Protein 6EL8 (pdb70)

Nearest PDB structures (foldseek):
  6el8-assembly1_A  TM=1.011E+00  e=7.782E-17  Homo sapiens
  6el8-assembly2_D  TM=1.007E+00  e=1.516E-14  Homo sapiens
  5ocn-assembly4_D  TM=9.772E-01  e=1.805E-13  Homo sapiens
  2c6y-assembly1_A  TM=9.267E-01  e=3.865E-09  Homo sapiens
  7vox-assembly2_B  TM=9.544E-01  e=1.138E-08  Homo sapiens

Sequence (178 aa):
MPKPIYSYSILIFMALKNSKTGSLPVSEIYNFMTEHFPYFKTAPDGWKNSVRHNLSLNKCFEKVENKSKGCLWALNPAKIDKMQEELQKSMPKPIYSYSILIFMALKNSKTGSLPVSEIYNFMTEHFPYFKTAPDGWKNSVRHNLSLNKCFEKVEKGCLWALNPAKIDKMQEELQKWK

Organism: Homo sapiens (NCBI:txid9606)

Foldseek 3Di:
DDDDPDDLVLLLCVQQVPDPVSKDFLVSSLVSCCVVPVCSVPPDPDVSVVNVVCQVPPPQKDFDDDDVPGTIIHGDVVCNVVSVVVVVD/DADDDPDDLLLLLVVQQVPDPVQKAFLVSSLVSCCVPRVCSVDPDPDVSVVNVVCQVPDPQKDWDDVGTIIHGDVVCNVVSVVVVVPVD

B-factor: mean 36.81, std 13.44, range [14.37, 99.97]

Solvent-accessible surface area: 11251 Å² total; per-residue (Å²): 131,106,78,28,153,66,61,70,19,6,3,0,2,21,1,0,103,96,25,200,111,27,18,30,36,32,60,77,0,28,80,22,0,30,130,86,37,63,31,9,137,57,12,20,100,33,23,89,85,43,0,100,120,26,2,89,117,37,157,10,9,82,136,50,86,82,92,155,252,48,36,55,31,24,28,25,100,87,62,57,108,117,2,75,118,71,28,129,192,168,101,106,157,28,117,46,37,71,15,0,3,0,0,34,1,0,80,95,13,189,86,20,20,26,34,31,59,77,0,28,65,15,0,31,123,97,30,72,34,10,128,110,16,105,151,32,25,90,86,42,0,98,118,24,4,91,129,34,59,11,10,72,135,57,196,259,59,39,72,30,19,22,27,42,87,80,14,103,129,0,18,90,46,25,115,174,88,102

Secondary structure (DSSP, 8-state):
-PPPSS-HHHHHHHHHHTSSSSEEEHHHHHHHHHHH-THHHHPPTTHHHHHHHHHHH-TTEEEEPP---PPEEEE-GGGHHHHHHHH--/--PPPSS-HHHHHHHHHHTSSSSEEEHHHHHHHHHHH-THHHHPPTTHHHHHHHHHHH-TTEEEE--PPEEEE-GGGHHHHHHHHHH--

Structure (mmCIF, N/CA/C/O backbone):
data_6EL8
#
_entry.id   6EL8
#
_cell.length_a   38.848
_cell.length_b   43.284
_cell.length_c   58.317
_cell.angle_alpha   90.05
_cell.angle_beta   95.67
_cell.angle_gamma   93.77
#
_symmetry.space_group_name_H-M   'P 1'
#
loop_
_entity.id
_entity.type
_entity.pdbx_description
1 polymer 'Forkhead box protein N1'
2 polymer "DNA (5'-D(*GP*GP*TP*GP*GP*CP*GP*TP*CP*TP*TP*CP*A)-3')"
3 polymer "DNA (5'-D(*TP*GP*AP*AP*GP*AP*CP*GP*CP*CP*AP*CP*C)-3')"
4 water water
#
loop_
_atom_site.group_PDB
_atom_site.id
_atom_site.type_symbol
_atom_site.label_atom_id
_atom_site.label_alt_id
_atom_site.label_comp_id
_atom_site.label_asym_id
_atom_site.label_entity_id
_atom_site.label_seq_id
_atom_site.pdbx_PDB_ins_code
_atom_site.Cartn_x
_atom_site.Cartn_y
_atom_site.Cartn_z
_atom_site.occupancy
_atom_site.B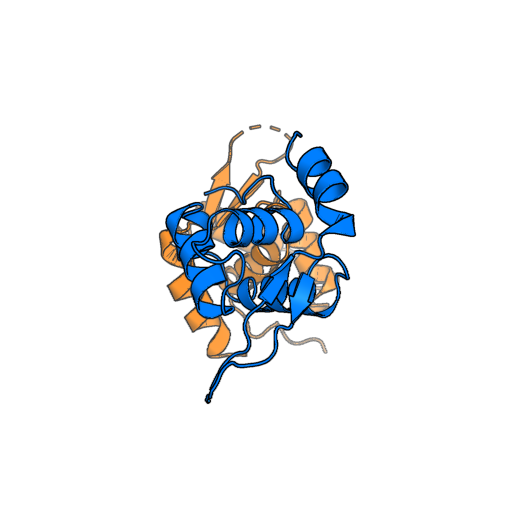_iso_or_equiv
_atom_site.auth_seq_id
_atom_site.auth_comp_id
_atom_site.auth_asym_id
_atom_site.auth_atom_id
_atom_site.pdbx_PDB_model_num
ATOM 1 N N . MET A 1 2 ? 76.181 10.898 -59.174 1.00 50.07 269 MET A N 1
ATOM 2 C CA . MET A 1 2 ? 76.756 12.236 -59.320 1.00 71.21 269 MET A CA 1
ATOM 3 C C . MET A 1 2 ? 75.579 13.239 -59.328 1.00 73.17 269 MET A C 1
ATOM 4 O O . MET A 1 2 ? 74.540 12.933 -58.724 1.00 63.44 269 MET A O 1
ATOM 9 N N . PRO A 1 3 ? 75.707 14.426 -59.940 1.00 69.69 270 PRO A N 1
ATOM 10 C CA . PRO A 1 3 ? 74.508 15.240 -60.156 1.00 60.33 270 PRO A CA 1
ATOM 11 C C . PRO A 1 3 ? 73.578 14.629 -61.196 1.00 53.88 270 PRO A C 1
ATOM 12 O O . PRO A 1 3 ? 73.963 13.818 -62.051 1.00 42.08 270 PRO A O 1
ATOM 16 N N 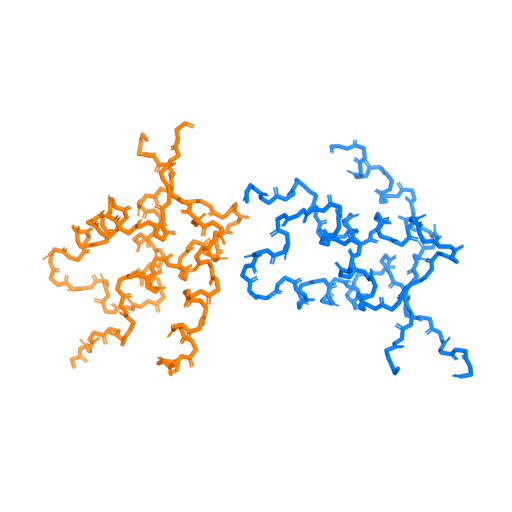. LYS A 1 4 ? 72.319 15.027 -61.082 1.00 48.63 271 LYS A N 1
ATOM 17 C CA . LYS A 1 4 ? 71.356 14.748 -62.127 1.00 49.77 271 LYS A CA 1
ATOM 18 C C . LYS A 1 4 ? 71.776 15.462 -63.403 1.00 52.09 271 LYS A C 1
ATOM 19 O O . LYS A 1 4 ? 72.463 16.489 -63.346 1.00 45.63 271 LYS A O 1
ATOM 25 N N . PRO A 1 5 ? 71.365 14.943 -64.560 1.00 46.28 272 PRO A N 1
ATOM 26 C CA . PRO A 1 5 ? 71.525 15.697 -65.809 1.00 38.84 272 PRO A CA 1
ATOM 27 C C . PRO A 1 5 ? 70.867 17.063 -65.721 1.00 40.01 272 PRO A C 1
ATOM 28 O O . PRO A 1 5 ? 69.923 17.275 -64.962 1.00 39.02 272 PRO A O 1
ATOM 32 N N . ILE A 1 6 ? 71.369 18.004 -66.523 1.00 38.25 273 ILE A N 1
ATOM 33 C CA . ILE A 1 6 ? 70.698 19.302 -66.552 1.00 46.64 273 ILE A CA 1
ATOM 34 C C . ILE A 1 6 ? 69.451 19.256 -67.417 1.00 44.18 273 ILE A C 1
ATOM 35 O O . ILE A 1 6 ? 68.672 20.213 -67.415 1.00 48.60 273 ILE A O 1
ATOM 40 N N . TYR A 1 7 ? 69.224 18.147 -68.105 1.00 34.93 274 TYR A N 1
ATOM 41 C CA . TYR A 1 7 ? 68.159 18.029 -69.090 1.00 34.01 274 TYR A CA 1
ATOM 42 C C . TYR A 1 7 ? 66.878 17.480 -68.462 1.00 31.84 274 TYR A C 1
ATOM 43 O O . TYR A 1 7 ? 66.922 16.574 -67.617 1.00 29.25 274 TYR A O 1
ATOM 52 N N . SER A 1 8 ? 65.742 18.004 -68.924 1.00 25.88 275 SER A N 1
ATOM 53 C CA . SER A 1 8 ? 64.428 17.494 -68.582 1.00 27.51 275 SER A CA 1
ATOM 54 C C . SER A 1 8 ? 64.260 16.072 -69.119 1.00 27.79 275 SER A C 1
ATOM 55 O O . SER A 1 8 ? 64.975 15.642 -70.038 1.00 27.61 275 SER A O 1
ATOM 58 N N . TYR A 1 9 ? 63.244 15.355 -68.620 1.00 22.12 276 TYR A N 1
ATOM 59 C CA . TYR A 1 9 ? 63.039 14.019 -69.181 1.00 21.49 276 TYR A CA 1
ATOM 60 C C . TYR A 1 9 ? 62.678 14.097 -70.665 1.00 20.81 276 TYR A C 1
ATOM 61 O O . TYR A 1 9 ? 63.069 13.212 -71.436 1.00 24.51 276 TYR A O 1
ATOM 70 N N . SER A 1 10 ? 61.957 15.146 -71.062 1.00 17.35 277 SER A N 1
ATOM 71 C CA . SER A 1 10 ? 61.534 15.289 -72.459 1.00 20.22 277 SER A CA 1
ATOM 72 C C . SER A 1 10 ? 62.764 15.337 -73.345 1.00 26.07 277 SER A C 1
ATOM 73 O O . SER A 1 10 ? 62.839 14.650 -74.383 1.00 26.58 277 SER A O 1
ATOM 76 N N . ILE A 1 11 ? 63.770 16.092 -72.903 1.00 22.47 278 ILE A N 1
ATOM 77 C CA . ILE A 1 11 ? 64.973 16.252 -73.704 1.00 25.23 278 ILE A CA 1
ATOM 78 C C . ILE A 1 11 ? 65.819 14.995 -73.657 1.00 26.41 278 ILE A C 1
ATOM 79 O O . ILE A 1 11 ? 66.422 14.607 -74.662 1.00 24.53 278 ILE A O 1
ATOM 84 N N . LEU A 1 12 ? 65.876 14.323 -72.509 1.00 22.23 279 LEU A N 1
ATOM 85 C CA . LEU A 1 12 ? 66.560 13.037 -72.481 1.00 24.61 279 LEU A CA 1
ATOM 86 C C . LEU A 1 12 ? 65.934 12.041 -73.460 1.00 26.04 279 LEU A C 1
ATOM 87 O O . LEU A 1 12 ? 66.648 11.338 -74.188 1.00 22.30 279 LEU A O 1
ATOM 92 N N . ILE A 1 13 ? 64.602 11.961 -73.505 1.00 21.24 280 ILE A N 1
ATOM 93 C CA . ILE A 1 13 ? 63.961 11.035 -74.431 1.00 19.22 280 ILE A CA 1
ATOM 94 C C . ILE A 1 13 ? 64.247 11.438 -75.879 1.00 21.26 280 ILE A C 1
ATOM 95 O O . ILE A 1 13 ? 64.467 10.586 -76.755 1.00 21.59 280 ILE A O 1
ATOM 100 N N . PHE A 1 14 ? 64.200 12.732 -76.148 1.00 18.51 281 PHE A N 1
ATOM 101 C CA . PHE A 1 14 ? 64.492 13.253 -77.494 1.00 21.83 281 PHE A CA 1
ATOM 102 C C . PHE A 1 14 ? 65.895 12.841 -77.944 1.00 24.47 281 PHE A C 1
ATOM 103 O O . PHE A 1 14 ? 66.099 12.434 -79.097 1.00 20.51 281 PHE A O 1
ATOM 111 N N . MET A 1 15 ? 66.869 12.944 -77.042 1.00 22.58 282 MET A N 1
ATOM 112 C CA . MET A 1 15 ? 68.216 12.484 -77.352 1.00 22.42 282 MET A CA 1
ATOM 113 C C . MET A 1 15 ? 68.231 11.010 -77.682 1.00 24.94 282 MET A C 1
ATOM 114 O O . MET A 1 15 ? 68.875 10.602 -78.640 1.00 24.96 282 MET A O 1
ATOM 119 N N . ALA A 1 16 ? 67.524 10.186 -76.906 1.00 20.94 283 ALA A N 1
ATOM 120 C CA . ALA A 1 16 ? 67.513 8.748 -77.164 1.00 23.87 283 ALA A CA 1
ATOM 121 C C . ALA A 1 16 ? 66.910 8.435 -78.544 1.00 21.55 283 ALA A C 1
ATOM 122 O O . ALA A 1 16 ? 67.432 7.596 -79.303 1.00 22.91 283 ALA A O 1
ATOM 124 N N . LEU A 1 17 ? 65.816 9.112 -78.873 1.00 21.40 284 LEU A N 1
ATOM 125 C CA . LEU A 1 17 ? 65.101 8.754 -80.089 1.00 22.10 284 LEU A CA 1
ATOM 126 C C . LEU A 1 17 ? 65.834 9.273 -81.309 1.00 29.79 284 LEU A C 1
ATOM 127 O O . LEU A 1 17 ? 65.922 8.561 -82.331 1.00 27.35 284 LEU A O 1
ATOM 132 N N . LYS A 1 18 ? 66.340 10.523 -81.229 1.00 18.69 285 LYS A N 1
ATOM 133 C CA . LYS A 1 18 ? 67.060 11.076 -82.387 1.00 23.24 285 LYS A CA 1
ATOM 134 C C . LYS A 1 18 ? 68.361 10.336 -82.672 1.00 25.58 285 LYS A C 1
ATOM 135 O O . LYS A 1 18 ? 68.840 10.334 -83.817 1.00 26.52 285 LYS A O 1
ATOM 141 N N . ASN A 1 19 ? 68.889 9.662 -81.676 1.00 25.74 286 ASN A N 1
ATOM 142 C CA . ASN A 1 19 ? 70.120 8.916 -81.826 1.00 28.63 286 ASN A CA 1
ATOM 143 C C . ASN A 1 19 ? 69.925 7.514 -82.402 1.00 27.66 286 ASN A C 1
ATOM 144 O O . ASN A 1 19 ? 70.883 6.880 -82.815 1.00 28.81 286 ASN A O 1
ATOM 149 N N . SER A 1 20 ? 68.681 7.062 -82.497 1.00 24.89 287 SER A N 1
ATOM 150 C CA . SER A 1 20 ? 68.417 5.691 -82.879 1.00 27.72 287 SER A CA 1
ATOM 151 C C . SER A 1 20 ? 68.462 5.479 -84.396 1.00 26.33 287 SER A C 1
ATOM 152 O O . SER A 1 20 ? 68.276 6.406 -85.181 1.00 28.68 287 SER A O 1
ATOM 155 N N . LYS A 1 21 ? 68.597 4.198 -84.767 1.00 31.32 288 LYS A N 1
ATOM 156 C CA . LYS A 1 21 ? 68.699 3.819 -86.183 1.00 36.85 288 LYS A CA 1
ATOM 157 C C . LYS A 1 21 ? 67.431 4.156 -86.964 1.00 35.17 288 LYS A C 1
ATOM 158 O O . LYS A 1 21 ? 67.504 4.616 -88.115 1.00 34.40 288 LYS A O 1
ATOM 164 N N . THR A 1 22 ? 66.264 3.859 -86.405 1.00 27.15 289 THR A N 1
ATOM 165 C CA . THR A 1 22 ? 65.024 4.115 -87.131 1.00 31.05 289 THR A CA 1
ATOM 166 C C . THR A 1 22 ? 64.345 5.409 -86.718 1.00 35.01 289 THR A C 1
ATOM 167 O O . THR A 1 22 ? 63.401 5.837 -87.391 1.00 32.72 289 THR A O 1
ATOM 171 N N . GLY A 1 23 ? 64.754 6.007 -85.596 1.00 28.33 290 GLY A N 1
ATOM 172 C CA . GLY A 1 23 ? 64.017 7.109 -85.019 1.00 35.59 290 GLY A CA 1
ATOM 173 C C . GLY A 1 23 ? 62.981 6.708 -83.979 1.00 33.43 290 GLY A C 1
ATOM 174 O O . GLY A 1 23 ? 62.377 7.595 -83.361 1.00 31.27 290 GLY A O 1
ATOM 175 N N . SER A 1 24 ? 62.738 5.407 -83.781 1.00 29.19 291 SER A N 1
ATOM 176 C CA . SER A 1 24 ? 61.813 4.916 -82.776 1.00 29.20 291 SER A CA 1
ATOM 177 C C . SER A 1 24 ? 62.499 3.848 -81.941 1.00 37.70 291 SER A C 1
ATOM 178 O O . SER A 1 24 ? 63.388 3.153 -82.428 1.00 32.45 291 SER A O 1
ATOM 181 N N . LEU A 1 25 ? 62.096 3.747 -80.668 1.00 23.16 292 LEU A N 1
ATOM 182 C CA . LEU A 1 25 ? 62.654 2.809 -79.707 1.00 24.98 292 LEU A CA 1
ATOM 183 C C . LEU A 1 25 ? 61.564 2.268 -78.803 1.00 26.27 292 LEU A C 1
ATOM 184 O O . LEU A 1 25 ? 60.622 2.995 -78.472 1.00 24.14 292 LEU A O 1
ATOM 189 N N . PRO A 1 26 ? 61.704 1.022 -78.336 1.00 27.56 293 PRO A N 1
ATOM 190 C CA . PRO A 1 26 ? 60.907 0.567 -77.200 1.00 25.30 293 PRO A CA 1
ATOM 191 C C . PRO A 1 26 ? 61.494 1.176 -75.945 1.00 22.39 293 PRO A C 1
ATOM 192 O O . PRO A 1 26 ? 62.671 1.539 -75.893 1.00 24.68 293 PRO A O 1
ATOM 196 N N . VAL A 1 27 ? 60.658 1.338 -74.929 1.00 28.87 294 VAL A N 1
ATOM 197 C CA . VAL A 1 27 ? 61.142 2.055 -73.749 1.00 28.10 294 VAL A CA 1
ATOM 198 C C . VAL A 1 27 ? 62.368 1.369 -73.118 1.00 20.72 294 VAL A C 1
ATOM 199 O O . VAL A 1 27 ? 63.253 2.044 -72.557 1.00 24.55 294 VAL A O 1
ATOM 203 N N . SER A 1 28 ? 62.473 0.035 -73.204 1.00 26.07 295 SER A N 1
ATOM 204 C CA . SER A 1 28 ? 63.654 -0.603 -72.631 1.00 25.97 295 SER A CA 1
ATOM 205 C C . SER A 1 28 ? 64.928 -0.044 -73.237 1.00 23.67 295 SER A C 1
ATOM 206 O O . SER A 1 28 ? 65.943 0.112 -72.537 1.00 26.42 295 SER A O 1
ATOM 209 N N . GLU A 1 29 ? 64.906 0.269 -74.548 1.00 20.93 296 GLU A N 1
ATOM 210 C CA . GLU A 1 29 ? 66.101 0.842 -75.161 1.00 26.46 296 GLU A CA 1
ATOM 211 C C . GLU A 1 29 ? 66.264 2.327 -74.891 1.00 24.85 296 GLU A C 1
ATOM 212 O O . GLU A 1 29 ? 67.389 2.830 -74.941 1.00 24.46 296 GLU A O 1
ATOM 218 N N . ILE A 1 30 ? 65.199 3.041 -74.564 1.00 21.65 297 ILE A N 1
ATOM 219 C CA . ILE A 1 30 ? 65.388 4.403 -74.081 1.00 22.73 297 ILE A CA 1
ATOM 220 C C . ILE A 1 30 ? 66.161 4.373 -72.762 1.00 24.21 297 ILE A C 1
ATOM 221 O O . ILE A 1 30 ? 67.060 5.194 -72.535 1.00 23.56 297 ILE A O 1
ATOM 226 N N . TYR A 1 31 ? 65.806 3.437 -71.871 1.00 24.28 298 TYR A N 1
ATOM 227 C CA . TYR A 1 31 ? 66.535 3.334 -70.599 1.00 24.99 298 TYR A CA 1
ATOM 228 C C . TYR A 1 31 ? 68.005 3.067 -70.858 1.00 27.61 298 TYR A C 1
ATOM 229 O O . TYR A 1 31 ? 68.863 3.675 -70.218 1.00 24.58 298 TYR A O 1
ATOM 238 N N . ASN A 1 32 ? 68.306 2.143 -71.784 1.00 28.38 299 ASN A N 1
ATOM 239 C CA . ASN A 1 32 ? 69.705 1.795 -72.045 1.00 34.17 299 ASN A CA 1
ATOM 240 C C . ASN A 1 32 ? 70.469 2.995 -72.570 1.00 30.22 299 ASN A C 1
ATOM 241 O O . ASN A 1 32 ? 71.621 3.220 -72.189 1.00 33.03 299 ASN A O 1
ATOM 246 N N . PHE A 1 33 ? 69.840 3.797 -73.434 1.00 23.72 300 PHE A N 1
ATOM 247 C CA . PHE A 1 33 ? 70.506 5.018 -73.882 1.00 26.07 300 PHE A CA 1
ATOM 248 C C . PHE A 1 33 ? 70.822 5.923 -72.698 1.00 31.04 300 PHE A C 1
ATOM 249 O O . PHE A 1 33 ? 71.915 6.507 -72.609 1.00 26.78 300 PHE A O 1
ATOM 257 N N . MET A 1 34 ? 69.862 6.076 -71.784 1.00 23.08 301 MET A N 1
ATOM 258 C CA . MET A 1 34 ? 70.045 7.002 -70.679 1.00 27.05 301 MET A CA 1
ATOM 259 C C . MET A 1 34 ? 71.146 6.524 -69.737 1.00 22.72 301 MET A C 1
ATOM 260 O O . MET A 1 34 ? 71.968 7.329 -69.299 1.00 27.86 301 MET A O 1
ATOM 265 N N . THR A 1 35 ? 71.182 5.234 -69.418 1.00 22.13 302 THR A N 1
ATOM 266 C CA . THR A 1 35 ? 72.238 4.763 -68.515 1.00 28.15 302 THR A CA 1
ATOM 267 C C . THR A 1 35 ? 73.610 4.765 -69.177 1.00 37.13 302 THR A C 1
ATOM 268 O O . THR A 1 35 ? 74.626 4.991 -68.502 1.00 33.29 302 THR A O 1
ATOM 272 N N . GLU A 1 36 ? 73.668 4.502 -70.481 1.00 29.09 303 GLU A N 1
ATOM 273 C CA . GLU A 1 36 ? 74.942 4.567 -71.188 1.00 33.52 303 GLU A CA 1
ATOM 274 C C . GLU A 1 36 ? 75.448 6.002 -71.316 1.00 32.05 303 GLU A C 1
ATOM 275 O O . GLU A 1 36 ? 76.640 6.267 -71.122 1.00 37.56 303 GLU A O 1
ATOM 281 N N . HIS A 1 37 ? 74.576 6.957 -71.601 1.00 28.59 304 HIS A N 1
ATOM 282 C CA . HIS A 1 37 ? 75.027 8.318 -71.815 1.00 28.06 304 HIS A CA 1
ATOM 283 C C . HIS A 1 37 ? 74.968 9.206 -70.587 1.00 34.62 304 HIS A C 1
ATOM 284 O O . HIS A 1 37 ? 75.589 10.280 -70.600 1.00 35.12 304 HIS A O 1
ATOM 291 N N . PHE A 1 38 ? 74.221 8.820 -69.541 1.00 35.39 305 PHE A N 1
ATOM 292 C CA . PHE A 1 38 ? 74.118 9.601 -68.303 1.00 35.26 305 PHE A CA 1
ATOM 293 C C . PHE A 1 38 ? 74.251 8.615 -67.153 1.00 36.36 305 PHE A C 1
ATOM 294 O O . PHE A 1 38 ? 73.248 8.104 -66.623 1.00 31.85 305 PHE A O 1
ATOM 302 N N . PRO A 1 39 ? 75.484 8.283 -66.770 1.00 39.43 306 PRO A N 1
ATOM 303 C CA . PRO A 1 39 ? 75.677 7.198 -65.792 1.00 41.18 306 PRO A CA 1
ATOM 304 C C . PRO A 1 39 ? 75.022 7.456 -64.433 1.00 31.52 306 PRO A C 1
ATOM 305 O O . PRO A 1 39 ? 74.852 6.490 -63.675 1.00 39.62 306 PRO A O 1
ATOM 309 N N . TYR A 1 40 ? 74.633 8.696 -64.128 1.00 31.31 307 TYR A N 1
ATOM 310 C CA . TYR A 1 40 ? 73.720 8.999 -63.027 1.00 31.96 307 TYR A CA 1
ATOM 311 C C . TYR A 1 40 ? 72.600 7.964 -62.922 1.00 36.47 307 TYR A C 1
ATOM 312 O O . TYR A 1 40 ? 72.282 7.497 -61.821 1.00 28.90 307 TYR A O 1
ATOM 321 N N . PHE A 1 41 ? 71.991 7.578 -64.059 1.00 26.81 308 PHE A N 1
ATOM 322 C CA . PHE A 1 41 ? 70.825 6.716 -63.980 1.00 26.19 308 PHE A CA 1
ATOM 323 C C . PHE A 1 41 ? 71.171 5.283 -63.607 1.00 24.62 308 PHE A C 1
ATOM 324 O O . PHE A 1 41 ? 70.271 4.511 -63.264 1.00 34.24 308 PHE A O 1
ATOM 332 N N . LYS A 1 42 ? 72.447 4.890 -63.684 1.00 27.66 309 LYS A N 1
ATOM 333 C CA . LYS A 1 42 ? 72.798 3.527 -63.315 1.00 33.87 309 LYS A CA 1
ATOM 334 C C . LYS A 1 42 ? 72.588 3.287 -61.826 1.00 33.35 309 LYS A C 1
ATOM 335 O O . LYS A 1 42 ? 72.314 2.162 -61.407 1.00 38.26 309 LYS A O 1
ATOM 341 N N . THR A 1 43 ? 72.715 4.328 -61.030 1.00 29.82 310 THR A N 1
ATOM 342 C CA . THR A 1 43 ? 72.558 4.201 -59.583 1.00 34.20 310 THR A CA 1
ATOM 343 C C . THR A 1 43 ? 71.410 5.049 -59.027 1.00 35.73 310 THR A C 1
ATOM 344 O O . THR A 1 43 ? 71.215 5.102 -57.804 1.00 33.25 310 THR A O 1
ATOM 348 N N . ALA A 1 44 ? 70.634 5.703 -59.885 1.00 28.39 311 ALA A N 1
ATOM 349 C CA . ALA A 1 44 ? 69.591 6.598 -59.414 1.00 31.58 311 ALA A CA 1
ATOM 350 C C . ALA A 1 44 ? 68.530 5.815 -58.644 1.00 22.98 311 ALA A C 1
ATOM 351 O O . ALA A 1 44 ? 68.328 4.613 -58.879 1.00 29.19 311 ALA A O 1
ATOM 353 N N . PRO A 1 45 ? 67.869 6.451 -57.663 1.00 28.54 312 PRO A N 1
ATOM 354 C CA . PRO A 1 45 ? 66.800 5.755 -56.954 1.00 26.04 312 PRO A CA 1
ATOM 355 C C . PRO A 1 45 ? 65.697 5.390 -57.922 1.00 33.64 312 PRO A C 1
ATOM 356 O O . PRO A 1 45 ? 65.455 6.096 -58.914 1.00 29.15 312 PRO A O 1
ATOM 360 N N . ASP A 1 46 ? 65.029 4.273 -57.619 1.00 32.36 313 ASP A N 1
ATOM 361 C CA . ASP A 1 46 ? 63.897 3.824 -58.411 1.00 32.60 313 ASP A CA 1
ATOM 362 C C . ASP A 1 46 ? 62.850 4.921 -58.583 1.00 37.45 313 ASP A C 1
ATOM 363 O O . ASP A 1 46 ? 62.579 5.726 -57.676 1.00 28.25 313 ASP A O 1
ATOM 368 N N . GLY A 1 47 ? 62.223 4.915 -59.760 1.00 26.68 314 GLY A N 1
ATOM 369 C CA . GLY A 1 47 ? 61.193 5.882 -60.025 1.00 26.22 314 GLY A CA 1
ATOM 370 C C . GLY A 1 47 ? 61.447 6.592 -61.337 1.00 25.86 314 GLY A C 1
ATOM 371 O O . GLY A 1 47 ? 60.509 7.075 -61.982 1.00 26.43 314 GLY A O 1
ATOM 372 N N . TRP A 1 48 ? 62.727 6.716 -61.700 1.00 22.66 315 TRP A N 1
ATOM 373 C CA . TRP A 1 48 ? 63.070 7.494 -62.886 1.00 23.22 315 TRP A CA 1
ATOM 374 C C . TRP A 1 48 ? 62.507 6.863 -64.146 1.00 19.16 315 TRP A C 1
ATOM 375 O O . TRP A 1 48 ? 62.133 7.585 -65.064 1.00 23.91 315 TRP A O 1
ATOM 386 N N . LYS A 1 49 ? 62.418 5.546 -64.183 1.00 21.39 316 LYS A N 1
ATOM 387 C CA . LYS A 1 49 ? 61.833 4.858 -65.316 1.00 21.81 316 LYS A CA 1
ATOM 388 C C . LYS A 1 49 ? 60.342 5.195 -65.428 1.00 20.23 316 LYS A C 1
ATOM 389 O O . LYS A 1 49 ? 59.821 5.372 -66.512 1.00 21.34 316 LYS A O 1
ATOM 395 N N . ASN A 1 50 ? 59.670 5.284 -64.289 1.00 21.62 317 ASN A N 1
ATOM 396 C CA . ASN A 1 50 ? 58.258 5.625 -64.281 1.00 19.13 317 ASN A CA 1
ATOM 397 C C . ASN A 1 50 ? 58.077 7.019 -64.884 1.00 18.90 317 ASN A C 1
ATOM 398 O O . ASN A 1 50 ? 57.151 7.250 -65.633 1.00 24.37 317 ASN A O 1
ATOM 403 N N . SER A 1 51 ? 58.970 7.934 -64.533 1.00 19.52 318 SER A N 1
ATOM 404 C CA . SER A 1 51 ? 58.927 9.306 -65.034 1.00 19.94 318 SER A CA 1
ATOM 405 C C . SER A 1 51 ? 59.154 9.371 -66.541 1.00 20.69 318 SER A C 1
ATOM 406 O O . SER A 1 51 ? 58.493 10.129 -67.236 1.00 22.23 318 SER A O 1
ATOM 409 N N . VAL A 1 52 ? 60.099 8.577 -67.030 1.00 20.86 319 VAL A N 1
ATOM 410 C CA . VAL A 1 52 ? 60.295 8.474 -68.484 1.00 19.54 319 VAL A CA 1
ATOM 411 C C . VAL A 1 52 ? 58.987 8.063 -69.134 1.00 22.50 319 VAL A C 1
ATOM 412 O O . VAL A 1 52 ? 58.504 8.721 -70.064 1.00 21.20 319 VAL A O 1
ATOM 416 N N . ARG A 1 53 ? 58.366 6.992 -68.626 1.00 21.20 320 ARG A N 1
ATOM 417 C CA . ARG A 1 53 ? 57.146 6.519 -69.263 1.00 23.43 320 ARG A CA 1
ATOM 418 C C . ARG A 1 53 ? 55.987 7.491 -69.069 1.00 26.02 320 ARG A C 1
ATOM 419 O O . ARG A 1 53 ? 55.172 7.633 -69.982 1.00 20.38 320 ARG A O 1
ATOM 427 N N . HIS A 1 54 ? 55.898 8.179 -67.913 1.00 21.70 321 HIS A N 1
ATOM 428 C CA . HIS A 1 54 ? 54.878 9.222 -67.771 1.00 20.82 321 HIS A CA 1
ATOM 429 C C . HIS A 1 54 ? 54.989 10.244 -68.885 1.00 22.75 321 HIS A C 1
ATOM 430 O O . HIS A 1 54 ? 53.988 10.632 -69.493 1.00 23.67 321 HIS A O 1
ATOM 437 N N . ASN A 1 55 ? 56.224 10.691 -69.160 1.00 19.67 322 ASN A N 1
ATOM 438 C CA . ASN A 1 55 ? 56.481 11.703 -70.172 1.00 24.20 322 ASN A CA 1
ATOM 439 C C . ASN A 1 55 ? 56.106 11.196 -71.555 1.00 22.89 322 ASN A C 1
ATOM 440 O O . ASN A 1 55 ? 55.410 11.889 -72.319 1.00 24.33 322 ASN A O 1
ATOM 445 N N . LEU A 1 56 ? 56.475 9.946 -71.861 1.00 20.56 323 LEU A N 1
ATOM 446 C CA . LEU A 1 56 ? 56.131 9.390 -73.174 1.00 23.46 323 LEU A CA 1
ATOM 447 C C . LEU A 1 56 ? 54.637 9.417 -73.422 1.00 26.13 323 LEU A C 1
ATOM 448 O O . LEU A 1 56 ? 54.186 9.746 -74.530 1.00 23.31 323 LEU A O 1
ATOM 453 N N . SER A 1 57 ? 53.855 9.016 -72.427 1.00 20.55 324 SER A N 1
ATOM 454 C CA . SER A 1 57 ? 52.413 8.958 -72.596 1.00 22.82 324 SER A CA 1
ATOM 455 C C . SER A 1 57 ? 51.799 10.352 -72.644 1.00 29.21 324 SER A C 1
ATOM 456 O O . SER A 1 57 ? 50.854 10.590 -73.404 1.00 36.37 324 SER A O 1
ATOM 459 N N . LEU A 1 58 ? 52.307 11.285 -71.856 1.00 26.68 325 LEU A N 1
ATOM 460 C CA . LEU A 1 58 ? 51.565 12.533 -71.729 1.00 25.55 325 LEU A CA 1
ATOM 461 C C . LEU A 1 58 ? 51.890 13.507 -72.816 1.00 34.64 325 LEU A C 1
ATOM 462 O O . LEU A 1 58 ? 51.003 14.206 -73.322 1.00 38.49 325 LEU A O 1
ATOM 467 N N . ASN A 1 59 ? 53.171 13.577 -73.116 1.00 36.03 326 ASN A N 1
ATOM 468 C CA . ASN A 1 59 ? 53.735 14.607 -73.947 1.00 30.74 326 ASN A CA 1
ATOM 469 C C . ASN A 1 59 ? 53.337 14.314 -75.383 1.00 35.40 326 ASN A C 1
ATOM 470 O O . ASN A 1 59 ? 53.565 13.204 -75.874 1.00 30.63 326 ASN A O 1
ATOM 475 N N . LYS A 1 60 ? 52.673 15.284 -76.026 1.00 35.06 327 LYS A N 1
ATOM 476 C CA . LYS A 1 60 ? 52.360 15.114 -77.441 1.00 35.75 327 LYS A CA 1
ATOM 477 C C . LYS A 1 60 ? 53.602 15.204 -78.294 1.00 32.48 327 LYS A C 1
ATOM 478 O O . LYS A 1 60 ? 53.525 15.020 -79.523 1.00 27.87 327 LYS A O 1
ATOM 484 N N . CYS A 1 61 ? 54.753 15.464 -77.656 1.00 25.86 328 CYS A N 1
ATOM 485 C CA . CYS A 1 61 ? 56.025 15.396 -78.353 1.00 32.10 328 CYS A CA 1
ATOM 486 C C . CYS A 1 61 ? 56.369 13.973 -78.740 1.00 22.65 328 CYS A C 1
ATOM 487 O O . CYS A 1 61 ? 57.199 13.802 -79.646 1.00 26.31 328 CYS A O 1
ATOM 490 N N . PHE A 1 62 ? 55.764 12.961 -78.103 1.00 22.75 329 PHE A N 1
ATOM 491 C CA . PHE A 1 62 ? 56.149 11.561 -78.421 1.00 22.14 329 PHE A CA 1
ATOM 492 C C . PHE A 1 62 ? 54.933 10.740 -78.793 1.00 26.35 329 PHE A C 1
ATOM 493 O O . PHE A 1 62 ? 53.887 10.878 -78.166 1.00 26.19 329 PHE A O 1
ATOM 501 N N . GLU A 1 63 ? 55.066 9.882 -79.829 1.00 24.22 330 GLU A N 1
ATOM 502 C CA . GLU A 1 63 ? 53.947 9.128 -80.360 1.00 21.23 330 GLU A CA 1
ATOM 503 C C . GLU A 1 63 ? 54.223 7.634 -80.257 1.00 24.59 330 GLU A C 1
ATOM 504 O O . GLU A 1 63 ? 55.306 7.156 -80.627 1.00 26.50 330 GLU A O 1
ATOM 510 N N . LYS A 1 64 ? 53.213 6.895 -79.821 1.00 27.69 331 LYS A N 1
ATOM 511 C CA . LYS A 1 64 ? 53.305 5.433 -79.768 1.00 32.27 331 LYS A CA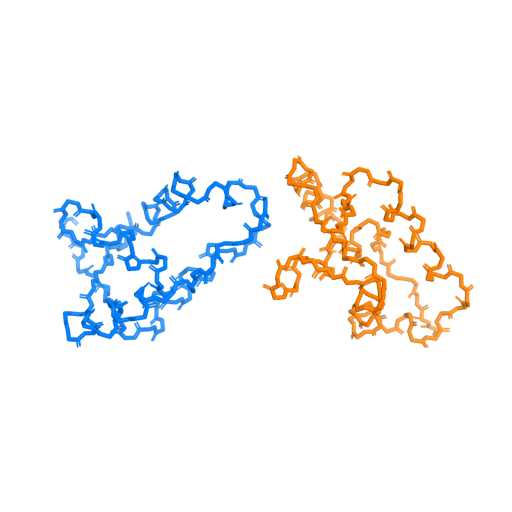 1
ATOM 512 C C . LYS A 1 64 ? 53.097 4.839 -81.162 1.00 40.23 331 LYS A C 1
ATOM 513 O O . LYS A 1 64 ? 52.071 5.099 -81.791 1.00 43.91 331 LYS A O 1
ATOM 519 N N . VAL A 1 65 ? 54.087 4.082 -81.634 1.00 35.22 332 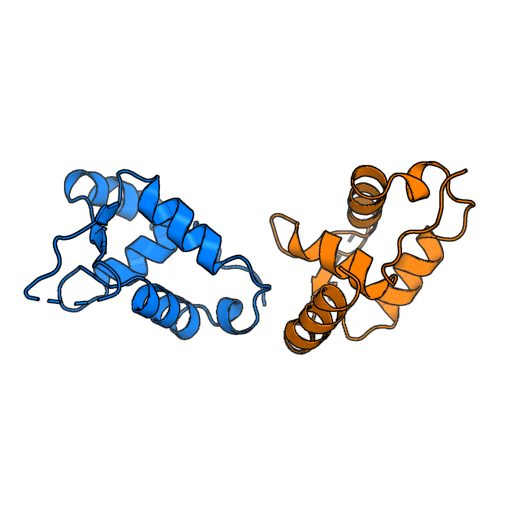VAL A N 1
ATOM 520 C CA . VAL A 1 65 ? 54.106 3.459 -82.958 1.00 39.58 332 VAL A CA 1
ATOM 521 C C . VAL A 1 65 ? 53.512 2.057 -82.998 1.00 48.84 332 VAL A C 1
ATOM 522 O O . VAL A 1 65 ? 53.723 1.263 -82.090 1.00 45.87 332 VAL A O 1
ATOM 526 N N . GLU A 1 66 ? 52.777 1.771 -84.066 1.00 44.49 333 GLU A N 1
ATOM 527 C CA . GLU A 1 66 ? 52.135 0.473 -84.246 1.00 67.14 333 GLU A CA 1
ATOM 528 C C . GLU A 1 66 ? 53.154 -0.647 -84.317 1.00 64.51 333 GLU A C 1
ATOM 529 O O . GLU A 1 66 ? 54.106 -0.585 -85.085 1.00 52.77 333 GLU A O 1
ATOM 531 N N . ASN A 1 67 ? 52.940 -1.682 -83.517 1.00 71.07 334 ASN A N 1
ATOM 532 C CA . ASN A 1 67 ? 53.867 -2.799 -83.506 1.00 78.61 334 ASN A CA 1
ATOM 533 C C . ASN A 1 67 ? 53.915 -3.404 -84.904 1.00 84.16 334 ASN A C 1
ATOM 534 O O . ASN A 1 67 ? 52.883 -3.657 -85.516 1.00 87.00 334 ASN A O 1
ATOM 539 N N . LYS A 1 68 ? 55.117 -3.646 -85.405 1.00 84.11 335 LYS A N 1
ATOM 540 C CA . LYS A 1 68 ? 55.253 -4.228 -86.726 1.00 84.66 335 LYS A CA 1
ATOM 541 C C . LYS A 1 68 ? 55.449 -5.714 -86.513 1.00 97.57 335 LYS A C 1
ATOM 542 O O . LYS A 1 68 ? 56.461 -6.142 -85.960 1.00 94.01 335 LYS A O 1
ATOM 544 N N . SER A 1 69 ? 54.474 -6.495 -86.963 1.00 97.32 336 SER A N 1
ATOM 545 C CA . SER A 1 69 ? 54.518 -7.934 -86.797 1.00 99.97 336 SER A CA 1
ATOM 546 C C . SER A 1 69 ? 54.791 -8.227 -85.329 1.00 99.71 336 SER A C 1
ATOM 547 O O . SER A 1 69 ? 54.314 -7.506 -84.450 1.00 94.58 336 SER A O 1
ATOM 550 N N . LYS A 1 75 ? 57.167 -7.117 -76.694 1.00 53.64 342 LYS A N 1
ATOM 551 C CA . LYS A 1 75 ? 55.801 -6.803 -76.260 1.00 66.46 342 LYS A CA 1
ATOM 552 C C . LYS A 1 75 ? 55.579 -5.287 -76.083 1.00 65.91 342 LYS A C 1
ATOM 553 O O . LYS A 1 75 ? 54.467 -4.776 -76.284 1.00 67.51 342 LYS A O 1
ATOM 559 N N . GLY A 1 76 ? 56.627 -4.563 -75.702 1.00 59.27 343 GLY A N 1
ATOM 560 C CA . GLY A 1 76 ? 56.518 -3.117 -75.629 1.00 47.75 343 GLY A CA 1
ATOM 561 C C . GLY A 1 76 ? 56.305 -2.497 -77.000 1.00 50.44 343 GLY A C 1
ATOM 562 O O . GLY A 1 76 ? 56.734 -3.026 -78.022 1.00 52.61 343 GLY A O 1
ATOM 563 N N . CYS A 1 77 ? 55.614 -1.357 -77.015 1.00 41.09 344 CYS A N 1
ATOM 564 C CA . CYS A 1 77 ? 55.466 -0.569 -78.227 1.00 34.18 344 CYS A CA 1
ATOM 565 C C . CYS A 1 77 ? 56.743 0.195 -78.526 1.00 30.70 344 CYS A C 1
ATOM 566 O O . CYS A 1 77 ? 57.611 0.387 -77.664 1.00 30.63 344 CYS A O 1
ATOM 569 N N . LEU A 1 78 ? 56.869 0.620 -79.778 1.00 30.24 345 LEU A N 1
ATOM 570 C CA . LEU A 1 78 ? 57.908 1.577 -80.130 1.00 27.21 345 LEU A CA 1
ATOM 571 C C . LEU A 1 78 ? 57.372 2.982 -79.930 1.00 25.34 345 LEU A C 1
ATOM 572 O O . LEU A 1 78 ? 56.167 3.231 -80.051 1.00 30.32 345 LEU A O 1
ATOM 577 N N . TRP A 1 79 ? 58.278 3.886 -79.588 1.00 21.20 346 TRP A N 1
ATOM 578 C CA . TRP A 1 79 ? 57.983 5.294 -79.402 1.00 21.58 346 TRP A CA 1
ATOM 579 C C . TRP A 1 79 ? 58.764 6.130 -80.408 1.00 20.55 346 TRP A C 1
ATOM 580 O O . TRP A 1 79 ? 59.953 5.882 -80.617 1.00 25.47 346 TRP A O 1
ATOM 591 N N . ALA A 1 80 ? 58.141 7.191 -80.943 1.00 20.43 347 ALA A N 1
ATOM 592 C CA . ALA A 1 80 ? 58.753 8.036 -81.968 1.00 21.27 347 ALA A CA 1
ATOM 593 C C . ALA A 1 80 ? 58.506 9.505 -81.659 1.00 21.11 347 ALA A C 1
ATOM 594 O O . ALA A 1 80 ? 57.644 9.869 -80.843 1.00 24.31 347 ALA A O 1
ATOM 596 N N . LEU A 1 81 ? 59.258 10.359 -82.333 1.00 22.41 348 LEU A N 1
ATOM 597 C CA . LEU A 1 81 ? 59.070 11.796 -82.217 1.00 20.79 348 LEU A CA 1
ATOM 598 C C . LEU A 1 81 ? 57.841 12.261 -82.984 1.00 26.63 348 LEU A C 1
ATOM 599 O O . LEU A 1 81 ? 57.588 11.817 -84.115 1.00 26.06 348 LEU A O 1
ATOM 604 N N . ASN A 1 82 ? 57.111 13.224 -82.400 1.00 23.86 349 ASN A N 1
ATOM 605 C CA . ASN A 1 82 ? 56.169 13.985 -83.197 1.00 22.99 349 ASN A CA 1
ATOM 606 C C . ASN A 1 82 ? 56.955 14.951 -84.104 1.00 25.16 349 ASN A C 1
ATOM 607 O O . ASN A 1 82 ? 57.629 15.851 -83.590 1.00 23.66 349 ASN A O 1
ATOM 612 N N . PRO A 1 83 ? 56.936 14.790 -85.437 1.00 25.81 350 PRO A N 1
ATOM 613 C CA . PRO A 1 83 ? 57.796 15.639 -86.287 1.00 27.04 350 PRO A CA 1
ATOM 614 C C . PRO A 1 83 ? 57.518 17.126 -86.147 1.00 28.09 350 PRO A C 1
ATOM 615 O O . PRO A 1 83 ? 58.462 17.913 -86.278 1.00 27.64 350 PRO A O 1
ATOM 619 N N . ALA A 1 84 ? 56.277 17.521 -85.838 1.00 24.64 351 ALA A N 1
ATOM 620 C CA . ALA A 1 84 ? 55.923 18.938 -85.672 1.00 29.16 351 ALA A CA 1
ATOM 621 C C . ALA A 1 84 ? 56.514 19.572 -84.418 1.00 33.66 351 ALA A C 1
ATOM 622 O O . ALA A 1 84 ? 56.505 20.815 -84.305 1.00 32.04 351 ALA A O 1
ATOM 624 N N . LYS A 1 85 ? 57.007 18.760 -83.470 1.00 26.89 352 LYS A N 1
ATOM 625 C CA . LYS A 1 85 ? 57.589 19.251 -82.219 1.00 30.57 352 LYS A CA 1
ATOM 626 C C . LYS A 1 85 ? 59.116 19.174 -82.172 1.00 30.61 352 LYS A C 1
ATOM 627 O O . LYS A 1 85 ? 59.722 19.460 -81.129 1.00 28.24 352 LYS A O 1
ATOM 633 N N . ILE A 1 86 ? 59.758 18.771 -83.268 1.00 28.67 353 ILE A N 1
ATOM 634 C CA . ILE A 1 86 ? 61.205 18.593 -83.244 1.00 27.94 353 ILE A CA 1
ATOM 635 C C . ILE A 1 86 ? 61.917 19.931 -83.144 1.00 28.33 353 ILE A C 1
ATOM 636 O O . ILE A 1 86 ? 62.935 20.059 -82.431 1.00 29.02 353 ILE A O 1
ATOM 641 N N . ASP A 1 87 ? 61.406 20.955 -83.835 1.00 33.86 354 ASP A N 1
ATOM 642 C CA . ASP A 1 87 ? 62.047 22.264 -83.719 1.00 32.28 354 ASP A CA 1
ATOM 643 C C . ASP A 1 87 ? 62.047 22.738 -82.272 1.00 36.37 354 ASP A C 1
ATOM 644 O O . ASP A 1 87 ? 63.057 23.243 -81.782 1.00 38.01 354 ASP A O 1
ATOM 649 N N . LYS A 1 88 ? 60.908 22.595 -81.583 1.00 33.11 355 LYS A N 1
ATOM 650 C CA . LYS A 1 88 ? 60.799 23.035 -80.191 1.00 29.93 355 LYS A CA 1
ATOM 651 C C . LYS A 1 88 ? 61.741 22.242 -79.301 1.00 37.40 355 LYS A C 1
ATOM 652 O O . LYS A 1 88 ? 62.386 22.802 -78.403 1.00 35.09 355 LYS A O 1
ATOM 658 N N . MET A 1 89 ? 61.842 20.930 -79.532 1.00 30.36 356 MET A N 1
ATOM 659 C CA . MET A 1 89 ? 62.725 20.142 -78.679 1.00 28.00 356 MET A CA 1
ATOM 660 C C . MET A 1 89 ? 64.183 20.472 -78.956 1.00 33.03 356 MET A C 1
ATOM 661 O O . MET A 1 89 ? 65.018 20.449 -78.043 1.00 29.20 356 MET A O 1
ATOM 666 N N . GLN A 1 90 ? 64.493 20.763 -80.214 1.00 28.85 357 GLN A N 1
ATOM 667 C CA . GLN A 1 90 ? 65.847 21.128 -80.614 1.00 31.91 357 GLN A CA 1
ATOM 668 C C . GLN A 1 90 ? 66.247 22.452 -79.964 1.00 40.16 357 GLN A C 1
ATOM 669 O O . GLN A 1 90 ? 67.370 22.608 -79.510 1.00 36.89 357 GLN A O 1
ATOM 675 N N . GLU A 1 91 ? 65.313 23.397 -79.920 1.00 37.40 358 GLU A N 1
ATOM 676 C CA . GLU A 1 91 ? 65.556 24.687 -79.282 1.00 42.70 358 GLU A CA 1
ATOM 677 C C . GLU A 1 91 ? 65.844 24.525 -77.796 1.00 49.95 358 GLU A C 1
ATOM 678 O O . GLU A 1 91 ? 66.759 25.161 -77.258 1.00 50.15 358 GLU A O 1
ATOM 684 N N . GLU A 1 92 ? 65.055 23.697 -77.108 1.00 42.86 359 GLU A N 1
ATOM 685 C CA . GLU A 1 92 ? 65.255 23.517 -75.673 1.00 40.90 359 GLU A CA 1
ATOM 686 C C . GLU A 1 92 ? 66.578 22.826 -75.388 1.00 52.34 359 GLU A C 1
ATOM 687 O O . GLU A 1 92 ? 67.234 23.114 -74.378 1.00 52.99 359 GLU A O 1
ATOM 693 N N . LEU A 1 93 ? 66.971 21.900 -76.260 1.00 40.18 360 LEU A N 1
ATOM 694 C CA . LEU A 1 93 ? 68.267 21.244 -76.130 1.00 39.86 360 LEU A CA 1
ATOM 695 C C . LEU A 1 93 ? 69.391 22.266 -76.202 1.00 51.43 360 LEU A C 1
ATOM 696 O O . LEU A 1 93 ? 70.366 22.180 -75.449 1.00 54.54 360 LEU A O 1
ATOM 701 N N . GLN A 1 94 ? 69.253 23.266 -77.066 1.00 45.37 361 GLN A N 1
ATOM 702 C CA . GLN A 1 94 ? 70.231 24.350 -77.119 1.00 56.25 361 GLN A CA 1
ATOM 703 C C . GLN A 1 94 ? 70.137 25.284 -75.916 1.00 59.59 361 GLN A C 1
ATOM 704 O O . GLN A 1 94 ? 69.992 26.495 -76.083 1.00 72.56 361 GLN A O 1
ATOM 710 N N . LYS A 1 95 ? 70.226 24.738 -74.707 1.00 62.59 362 LYS A N 1
ATOM 711 C CA . LYS A 1 95 ? 70.263 25.523 -73.481 1.00 62.62 362 LYS A CA 1
ATOM 712 C C . LYS A 1 95 ? 71.078 24.782 -72.412 1.00 60.82 362 LYS A C 1
ATOM 713 O O . LYS A 1 95 ? 71.080 23.543 -72.342 1.00 48.74 362 LYS A O 1
ATOM 1246 N N . SER D 1 1 ? 47.940 9.208 -28.959 1.00 32.94 268 SER D N 1
ATOM 1247 C CA . SER D 1 1 ? 49.369 9.520 -28.919 1.00 34.07 268 SER D CA 1
ATOM 1248 C C . SER D 1 1 ? 49.931 9.370 -30.331 1.00 38.44 268 SER D C 1
ATOM 1249 O O . SER D 1 1 ? 49.252 8.827 -31.202 1.00 34.06 268 SER D O 1
ATOM 1252 N N . MET D 1 2 ? 51.163 9.844 -30.547 1.00 32.21 269 MET D N 1
ATOM 1253 C CA . MET D 1 2 ? 51.817 9.759 -31.859 1.00 39.92 269 MET D CA 1
ATOM 1254 C C . MET D 1 2 ? 53.012 8.810 -31.821 1.00 40.92 269 MET D C 1
ATOM 1255 O O . MET D 1 2 ? 54.032 9.142 -31.199 1.00 35.80 269 MET D O 1
ATOM 1260 N N . PRO D 1 3 ? 52.956 7.634 -32.441 1.00 41.32 270 PRO D N 1
ATOM 1261 C CA . PRO D 1 3 ? 54.124 6.751 -32.425 1.00 39.56 270 PRO D CA 1
ATOM 1262 C C . PRO D 1 3 ? 55.237 7.312 -33.302 1.00 41.97 270 PRO D C 1
ATOM 1263 O O . PRO D 1 3 ? 55.010 8.151 -34.183 1.00 36.74 270 PRO D O 1
ATOM 1267 N N . LYS D 1 4 ? 56.461 6.842 -33.035 1.00 41.55 271 LYS D N 1
ATOM 1268 C CA . LYS D 1 4 ? 57.573 7.148 -33.930 1.00 46.26 271 LYS D CA 1
ATOM 1269 C C . LYS D 1 4 ? 57.327 6.538 -35.307 1.00 45.66 271 LYS D C 1
ATOM 1270 O O . LYS D 1 4 ? 56.594 5.549 -35.433 1.00 40.63 271 LYS D O 1
ATOM 1276 N N . PRO D 1 5 ? 57.913 7.114 -36.360 1.00 39.24 272 PRO D N 1
ATOM 1277 C CA . PRO D 1 5 ? 57.978 6.401 -37.644 1.00 42.06 272 PRO D CA 1
ATOM 1278 C C . PRO D 1 5 ? 58.691 5.060 -37.508 1.00 45.44 272 PRO D C 1
ATOM 1279 O O . PRO D 1 5 ? 59.549 4.860 -36.647 1.00 35.67 272 PRO D O 1
ATOM 1283 N N . ILE D 1 6 ? 58.349 4.126 -38.396 1.00 47.39 273 ILE D N 1
ATOM 1284 C CA . ILE D 1 6 ? 59.051 2.854 -38.324 1.00 56.05 273 ILE D CA 1
ATOM 1285 C C . ILE D 1 6 ? 60.434 2.950 -38.966 1.00 48.40 273 ILE D C 1
ATOM 1286 O O . ILE D 1 6 ? 61.311 2.123 -38.678 1.00 53.44 273 ILE D O 1
ATOM 1291 N N . TYR D 1 7 ? 60.668 3.979 -39.772 1.00 35.34 274 TYR D N 1
ATOM 1292 C CA . TYR D 1 7 ? 61.922 4.108 -40.500 1.00 30.19 274 TYR D CA 1
ATOM 1293 C C . TYR D 1 7 ? 63.071 4.619 -39.626 1.00 33.24 274 TYR D C 1
ATOM 1294 O O . TYR D 1 7 ? 62.889 5.507 -38.776 1.00 34.85 274 TYR D O 1
ATOM 1303 N N . SER D 1 8 ? 64.267 4.090 -39.896 1.00 29.03 275 SER D N 1
ATOM 1304 C CA . SER D 1 8 ? 65.514 4.571 -39.326 1.00 27.93 275 SER D CA 1
ATOM 1305 C C . SER D 1 8 ? 65.796 6.000 -39.784 1.00 32.29 275 SER D C 1
ATOM 1306 O O . SER D 1 8 ? 65.228 6.499 -40.761 1.00 25.25 275 SER D O 1
ATOM 1309 N N . TYR D 1 9 ? 66.748 6.654 -39.110 1.00 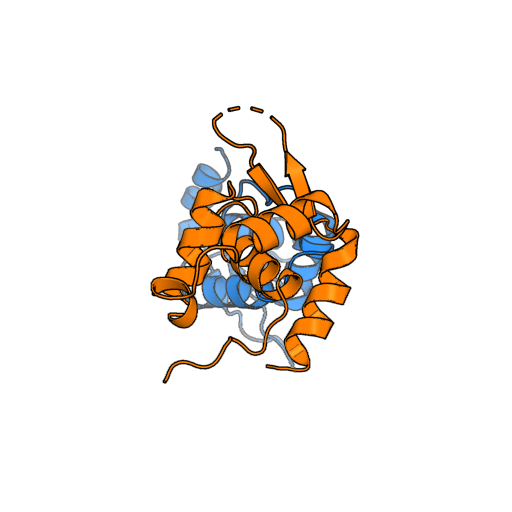22.67 276 TYR D N 1
ATOM 1310 C CA . TYR D 1 9 ? 67.138 7.982 -39.574 1.00 21.56 276 TYR D CA 1
ATOM 1311 C C . TYR D 1 9 ? 67.728 7.922 -40.973 1.00 22.96 276 TYR D C 1
ATOM 1312 O O . TYR D 1 9 ? 67.492 8.833 -41.768 1.00 24.12 276 TYR D O 1
ATOM 1321 N N . SER D 1 10 ? 68.551 6.899 -41.258 1.00 24.03 277 SER D N 1
ATOM 1322 C CA . SER D 1 10 ? 69.135 6.759 -42.599 1.00 25.02 277 SER D CA 1
ATOM 1323 C C . SER D 1 10 ? 68.054 6.775 -43.664 1.00 24.85 277 SER D C 1
ATOM 1324 O O . SER D 1 10 ? 68.173 7.474 -44.677 1.00 26.22 277 SER D O 1
ATOM 1327 N N . ILE D 1 11 ? 66.985 6.014 -43.437 1.00 23.89 278 ILE D N 1
ATOM 1328 C CA . ILE D 1 11 ? 65.937 5.856 -44.448 1.00 25.69 278 ILE D CA 1
ATOM 1329 C C . ILE D 1 11 ? 65.115 7.127 -44.561 1.00 29.50 278 ILE D C 1
ATOM 1330 O O . ILE D 1 11 ? 64.690 7.504 -45.652 1.00 25.81 278 ILE D O 1
ATOM 1335 N N . LEU D 1 12 ? 64.872 7.812 -43.429 1.00 26.16 279 LEU D N 1
ATOM 1336 C CA . LEU D 1 12 ? 64.202 9.107 -43.474 1.00 24.38 279 LEU D CA 1
ATOM 1337 C C . LEU D 1 12 ? 64.988 10.134 -44.284 1.00 22.60 279 LEU D C 1
ATOM 1338 O O . LEU D 1 12 ? 64.413 10.865 -45.100 1.00 26.39 279 LEU D O 1
ATOM 1343 N N . ILE D 1 13 ? 66.307 10.202 -44.090 1.00 21.38 280 ILE D N 1
ATOM 1344 C CA . ILE D 1 13 ? 67.124 11.131 -44.848 1.00 20.18 280 ILE D CA 1
ATOM 1345 C C . ILE D 1 13 ? 67.117 10.735 -46.324 1.00 20.90 280 ILE D C 1
ATOM 1346 O O . ILE D 1 13 ? 66.964 11.582 -47.205 1.00 24.01 280 ILE D O 1
ATOM 1351 N N . PHE D 1 14 ? 67.251 9.437 -46.592 1.00 18.47 281 PHE D N 1
ATOM 1352 C CA . PHE D 1 14 ? 67.140 8.925 -47.977 1.00 22.10 281 PHE D CA 1
ATOM 1353 C C . PHE D 1 14 ? 65.856 9.393 -48.649 1.00 28.16 281 PHE D C 1
ATOM 1354 O O . PHE D 1 14 ? 65.892 9.891 -49.786 1.00 25.49 281 PHE D O 1
ATOM 1362 N N . MET D 1 15 ? 64.716 9.216 -47.975 1.00 24.44 282 MET D N 1
ATOM 1363 C CA . MET D 1 15 ? 63.448 9.684 -48.511 1.00 26.32 282 MET D CA 1
ATOM 1364 C C . MET D 1 15 ? 63.478 11.177 -48.786 1.00 28.68 282 MET D C 1
ATOM 1365 O O . MET D 1 15 ? 63.025 11.624 -49.844 1.00 28.50 282 MET D O 1
ATOM 1370 N N . ALA D 1 16 ? 64.059 11.977 -47.880 1.00 26.53 283 ALA D N 1
ATOM 1371 C CA . ALA D 1 16 ? 64.052 13.417 -48.120 1.00 26.23 283 ALA D CA 1
ATOM 1372 C C . ALA D 1 16 ? 64.908 13.786 -49.335 1.00 29.14 283 ALA D C 1
ATOM 1373 O O . ALA D 1 16 ? 64.503 14.607 -50.169 1.00 28.58 283 ALA D O 1
ATOM 1375 N N . LEU D 1 17 ? 66.070 13.151 -49.475 1.00 24.28 284 LEU D N 1
ATOM 1376 C CA . LEU D 1 17 ? 67.000 13.545 -50.522 1.00 28.17 284 LEU D CA 1
ATOM 1377 C C . LEU D 1 17 ? 66.536 13.042 -51.884 1.00 32.73 284 LEU D C 1
ATOM 1378 O O . LEU D 1 17 ? 66.643 13.760 -52.888 1.00 27.55 284 LEU D O 1
ATOM 1383 N N . LYS D 1 18 ? 66.001 11.819 -51.938 1.00 22.37 285 LYS D N 1
ATOM 1384 C CA . LYS D 1 18 ? 65.515 11.331 -53.235 1.00 27.31 285 LYS D CA 1
ATOM 1385 C C . LYS D 1 18 ? 64.262 12.065 -53.699 1.00 36.38 285 LYS D C 1
ATOM 1386 O O . LYS D 1 18 ? 63.967 12.105 -54.901 1.00 29.13 285 LYS D O 1
ATOM 1392 N N . ASN D 1 19 ? 63.579 12.719 -52.791 1.00 28.45 286 ASN D N 1
ATOM 1393 C CA . ASN D 1 19 ? 62.399 13.447 -53.164 1.00 28.63 286 ASN D CA 1
ATOM 1394 C C . ASN D 1 19 ? 62.734 14.857 -53.648 1.00 30.13 286 ASN D C 1
ATOM 1395 O O . ASN D 1 19 ? 61.867 15.518 -54.197 1.00 31.68 286 ASN D O 1
ATOM 1400 N N . SER D 1 20 ? 63.992 15.290 -53.558 1.00 24.94 287 SER D N 1
ATOM 1401 C CA . SER D 1 20 ? 64.246 16.709 -53.823 1.00 26.32 287 SER D CA 1
ATOM 1402 C C . SER D 1 20 ? 64.486 16.964 -55.312 1.00 29.23 287 SER D C 1
ATOM 1403 O O . SER D 1 20 ? 64.887 16.066 -56.040 1.00 30.12 287 SER D O 1
ATOM 1406 N N . LYS D 1 21 ? 64.353 18.240 -55.718 1.00 35.19 288 LYS D N 1
ATOM 1407 C CA . LYS D 1 21 ? 64.489 18.564 -57.148 1.00 44.47 288 LYS D CA 1
ATOM 1408 C C . LYS D 1 21 ? 65.882 18.231 -57.676 1.00 41.54 288 LYS D C 1
ATOM 1409 O O . LYS D 1 21 ? 66.027 17.731 -58.803 1.00 38.38 288 LYS D O 1
ATOM 1415 N N . THR D 1 22 ? 66.916 18.545 -56.888 1.00 33.88 289 THR D N 1
ATOM 1416 C CA . THR D 1 22 ? 68.324 18.463 -57.270 1.00 44.29 289 THR D CA 1
ATOM 1417 C C . THR D 1 22 ? 69.038 17.205 -56.773 1.00 42.12 289 THR D C 1
ATOM 1418 O O . THR D 1 22 ? 70.126 16.883 -57.269 1.00 41.88 289 THR D O 1
ATOM 1422 N N . GLY D 1 23 ? 68.468 16.489 -55.809 1.00 37.23 290 GLY D N 1
ATOM 1423 C CA . GLY D 1 23 ? 69.161 15.377 -55.193 1.00 38.46 290 GLY D CA 1
ATOM 1424 C C . GLY D 1 23 ? 70.015 15.751 -53.996 1.00 39.12 290 GLY D C 1
ATOM 1425 O O . GLY D 1 23 ? 70.601 14.863 -53.375 1.00 39.89 290 GLY D O 1
ATOM 1426 N N . SER D 1 24 ? 70.114 17.037 -53.662 1.00 38.12 291 SER D N 1
ATOM 1427 C CA . SER D 1 24 ? 70.893 17.491 -52.524 1.00 34.75 291 SER D CA 1
ATOM 1428 C C . SER D 1 24 ? 70.092 18.539 -51.767 1.00 41.69 291 SER D C 1
ATOM 1429 O O . SER D 1 24 ? 69.397 19.344 -52.386 1.00 37.58 291 SER D O 1
ATOM 1432 N N . LEU D 1 25 ? 70.177 18.525 -50.432 1.00 33.85 292 LEU D N 1
ATOM 1433 C CA . LEU D 1 25 ? 69.413 19.431 -49.593 1.00 30.04 292 LEU D CA 1
ATOM 1434 C C . LEU D 1 25 ? 70.314 19.919 -48.478 1.00 31.39 292 LEU D C 1
ATOM 1435 O O . LEU D 1 25 ? 71.192 19.165 -48.040 1.00 27.03 292 LEU D O 1
ATOM 1440 N N . PRO D 1 26 ? 70.151 21.162 -48.016 1.00 28.72 293 PRO D N 1
ATOM 1441 C CA . PRO D 1 26 ? 70.709 21.550 -46.721 1.00 28.39 293 PRO D CA 1
ATOM 1442 C C . PRO D 1 26 ? 69.855 20.952 -45.618 1.00 27.31 293 PRO D C 1
ATOM 1443 O O . PRO D 1 26 ? 68.685 20.610 -45.813 1.00 28.49 293 PRO D O 1
ATOM 1447 N N . VAL D 1 27 ? 70.458 20.810 -44.432 1.00 28.83 294 VAL D N 1
ATOM 1448 C CA . VAL D 1 27 ? 69.760 20.053 -43.395 1.00 29.56 294 VAL D CA 1
ATOM 1449 C C . VAL D 1 27 ? 68.425 20.708 -43.026 1.00 24.77 294 VAL D C 1
ATOM 1450 O O . VAL D 1 27 ? 67.450 20.024 -42.704 1.00 25.59 294 VAL D O 1
ATOM 1454 N N . SER D 1 28 ? 68.317 22.029 -43.141 1.00 25.56 295 SER D N 1
ATOM 1455 C CA . SER D 1 28 ? 67.050 22.666 -42.818 1.00 29.07 295 SER D CA 1
ATOM 1456 C C . SER D 1 28 ? 65.911 22.120 -43.666 1.00 28.91 295 SER D C 1
ATOM 1457 O O . SER D 1 28 ? 64.783 21.958 -43.180 1.00 28.93 295 SER D O 1
ATOM 1460 N N . GLU D 1 29 ? 66.166 21.830 -44.943 1.00 30.03 296 GLU D N 1
ATOM 1461 C CA . GLU D 1 29 ? 65.085 21.311 -45.776 1.00 27.00 296 GLU D CA 1
ATOM 1462 C C . GLU D 1 29 ? 64.847 19.827 -45.594 1.00 29.74 296 GLU D C 1
ATOM 1463 O O . GLU D 1 29 ? 63.758 19.328 -45.917 1.00 29.30 296 GLU D O 1
ATOM 1469 N N . ILE D 1 30 ? 65.844 19.102 -45.110 1.00 24.08 297 ILE D N 1
ATOM 1470 C CA . ILE D 1 30 ? 65.595 17.732 -44.678 1.00 25.08 297 ILE D CA 1
ATOM 1471 C C . ILE D 1 30 ? 64.618 17.717 -43.501 1.00 22.31 297 ILE D C 1
ATOM 1472 O O . ILE D 1 30 ? 63.691 16.902 -43.454 1.00 23.41 297 ILE D O 1
ATOM 1477 N N . TYR D 1 31 ? 64.840 18.594 -42.504 1.00 24.12 298 TYR D N 1
ATOM 1478 C CA . TYR D 1 31 ? 63.863 18.726 -41.414 1.00 24.27 298 TYR D CA 1
ATOM 1479 C C . TYR D 1 31 ? 62.475 19.014 -41.967 1.00 28.55 298 TYR D C 1
ATOM 1480 O O . TYR D 1 31 ? 61.489 18.408 -41.525 1.00 25.41 298 TYR D O 1
ATOM 1489 N N . ASN D 1 32 ? 62.379 19.963 -42.915 1.00 29.01 299 ASN D N 1
ATOM 1490 C CA . ASN D 1 32 ? 61.069 20.318 -43.469 1.00 34.79 299 ASN D CA 1
ATOM 1491 C C . ASN D 1 32 ? 60.410 19.124 -44.133 1.00 31.73 299 ASN D C 1
ATOM 1492 O O . ASN D 1 32 ? 59.200 18.909 -43.987 1.00 31.76 299 ASN D O 1
ATOM 1497 N N . PHE D 1 33 ? 61.177 18.336 -44.889 1.00 25.56 300 PHE D N 1
ATOM 1498 C CA . PHE D 1 33 ? 60.600 17.130 -45.450 1.00 29.43 300 PHE D CA 1
ATOM 1499 C C . PHE D 1 33 ? 60.062 16.244 -44.345 1.00 30.90 300 PHE D C 1
ATOM 1500 O O . PHE D 1 33 ? 58.976 15.664 -44.470 1.00 27.01 300 PHE D O 1
ATOM 1508 N N . MET D 1 34 ? 60.817 16.113 -43.252 1.00 26.34 301 MET D N 1
ATOM 1509 C CA . MET D 1 34 ? 60.433 15.122 -42.251 1.00 25.34 301 MET D CA 1
ATOM 1510 C C . MET D 1 34 ? 59.151 15.548 -41.538 1.00 24.68 301 MET D C 1
ATOM 1511 O O . MET D 1 34 ? 58.278 14.703 -41.305 1.00 27.08 301 MET D O 1
ATOM 1516 N N . THR D 1 35 ? 59.028 16.843 -41.179 1.00 27.09 302 THR D N 1
ATOM 1517 C CA . THR D 1 35 ? 57.814 17.290 -40.497 1.00 26.97 302 THR D CA 1
ATOM 1518 C C . THR D 1 35 ? 56.603 17.210 -41.431 1.00 38.16 302 THR D C 1
ATOM 1519 O O . THR D 1 35 ? 55.502 16.858 -40.991 1.00 30.33 302 T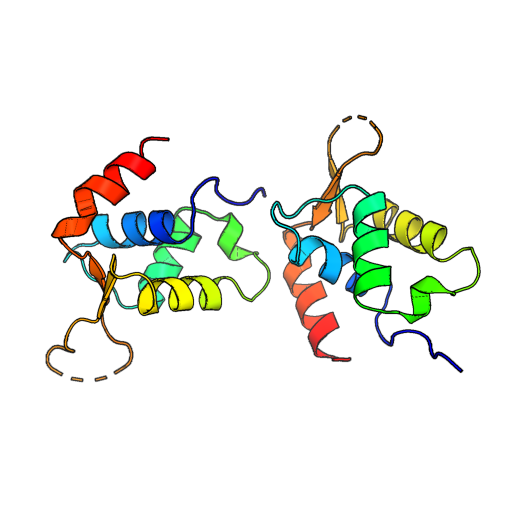HR D O 1
ATOM 1523 N N . GLU D 1 36 ? 56.791 17.494 -42.734 1.00 32.95 303 GLU D N 1
ATOM 1524 C CA . GLU D 1 36 ? 55.646 17.504 -43.650 1.00 38.46 303 GLU D CA 1
ATOM 1525 C C . GLU D 1 36 ? 55.121 16.102 -43.892 1.00 28.87 303 GLU D C 1
ATOM 1526 O O . GLU D 1 36 ? 53.911 15.906 -44.004 1.00 37.76 303 GLU D O 1
ATOM 1532 N N . HIS D 1 37 ? 55.999 15.109 -43.916 1.00 27.51 304 HIS D N 1
ATOM 1533 C CA . HIS D 1 37 ? 55.657 13.750 -44.299 1.00 32.57 304 HIS D CA 1
ATOM 1534 C C . HIS D 1 37 ? 55.454 12.818 -43.121 1.00 32.28 304 HIS D C 1
ATOM 1535 O O . HIS D 1 37 ? 54.778 11.789 -43.264 1.00 30.35 304 HIS D O 1
ATOM 1542 N N . PHE D 1 38 ? 55.985 13.174 -41.947 1.00 28.30 305 PHE D N 1
ATOM 1543 C CA . PHE D 1 38 ? 55.902 12.333 -40.760 1.00 31.54 305 PHE D CA 1
ATOM 1544 C C . PHE D 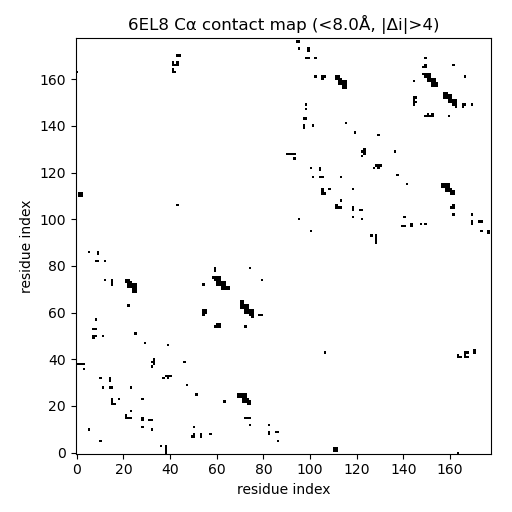1 38 ? 55.558 13.270 -39.621 1.00 27.52 305 PHE D C 1
ATOM 1545 O O . PHE D 1 38 ? 56.449 13.856 -38.982 1.00 33.51 305 PHE D O 1
ATOM 1553 N N . PRO D 1 39 ? 54.266 13.451 -39.358 1.00 34.11 306 PRO D N 1
ATOM 1554 C CA . PRO D 1 39 ? 53.844 14.492 -38.412 1.00 37.05 306 PRO D CA 1
ATOM 1555 C C . PRO D 1 39 ? 54.276 14.210 -36.990 1.00 28.36 306 PRO D C 1
ATOM 1556 O O . PRO D 1 39 ? 54.280 15.152 -36.212 1.00 32.12 306 PRO D O 1
ATOM 1560 N N . TYR D 1 40 ? 54.709 12.992 -36.665 1.00 29.39 307 TYR D N 1
ATOM 1561 C CA . TYR D 1 40 ? 55.445 12.761 -35.403 1.00 27.18 307 TYR D CA 1
ATOM 1562 C C . TYR D 1 40 ? 56.484 13.859 -35.128 1.00 30.92 307 TYR D C 1
ATOM 1563 O O . TYR D 1 40 ? 56.602 14.342 -33.980 1.00 28.08 307 TYR D O 1
ATOM 1572 N N . PHE D 1 41 ? 57.234 14.302 -36.160 1.00 24.33 308 PHE D N 1
ATOM 1573 C CA . PHE D 1 41 ? 58.318 15.253 -35.911 1.00 26.22 308 PHE D CA 1
ATOM 1574 C C . PHE D 1 41 ? 57.842 16.696 -35.692 1.00 22.44 308 PHE D C 1
ATOM 1575 O O . PHE D 1 41 ? 58.672 17.550 -35.357 1.00 26.34 308 PHE D O 1
ATOM 1583 N N . LYS D 1 42 ? 56.555 17.015 -35.943 1.00 25.85 309 LYS D N 1
ATOM 1584 C CA . LYS D 1 42 ? 56.102 18.374 -35.660 1.00 30.70 309 LYS D CA 1
ATOM 1585 C C . LYS D 1 42 ? 56.111 18.649 -34.161 1.00 30.83 309 LYS D C 1
ATOM 1586 O O . LYS D 1 42 ? 56.220 19.815 -33.740 1.00 27.52 309 LYS D O 1
ATOM 1592 N N . THR D 1 43 ? 55.947 17.605 -33.363 1.00 28.68 310 THR D N 1
ATOM 1593 C CA . THR D 1 43 ? 55.844 17.744 -31.913 1.00 32.29 310 THR D CA 1
ATOM 1594 C C . THR D 1 43 ? 56.850 16.878 -31.162 1.00 30.96 310 THR D C 1
ATOM 1595 O O . THR D 1 43 ? 56.852 16.883 -29.926 1.00 29.03 310 THR D O 1
ATOM 1599 N N . ALA D 1 44 ? 57.720 16.145 -31.854 1.00 30.68 311 ALA D N 1
ATOM 1600 C CA . ALA D 1 44 ? 58.627 15.247 -31.138 1.00 32.37 311 ALA D CA 1
ATOM 1601 C C . ALA D 1 44 ? 59.487 16.052 -30.158 1.00 26.22 311 ALA D C 1
ATOM 1602 O O . ALA D 1 44 ? 59.709 17.255 -30.362 1.00 24.03 311 ALA D O 1
ATOM 1604 N N . PRO D 1 45 ? 59.924 15.442 -29.052 1.00 27.89 312 PRO D N 1
ATOM 1605 C CA . PRO D 1 45 ? 60.867 16.124 -28.157 1.00 28.30 312 PRO D CA 1
ATOM 1606 C C . PRO D 1 45 ? 62.146 16.510 -28.899 1.00 34.20 312 PRO D C 1
ATOM 1607 O O . PRO D 1 45 ? 62.602 15.798 -29.808 1.00 26.66 312 PRO D O 1
ATOM 1611 N N . ASP D 1 46 ? 62.744 17.633 -28.476 1.00 29.05 313 ASP D N 1
ATOM 1612 C CA . ASP D 1 46 ? 64.049 18.061 -28.996 1.00 27.90 313 ASP D CA 1
ATOM 1613 C C . ASP D 1 46 ? 65.091 16.941 -28.975 1.00 31.20 313 ASP D C 1
ATOM 1614 O O . ASP D 1 46 ? 65.167 16.138 -28.032 1.00 28.67 313 ASP D O 1
ATOM 1619 N N . GLY D 1 47 ? 65.946 16.924 -30.006 1.00 24.97 314 GLY D N 1
ATOM 1620 C CA . GLY D 1 47 ? 67.018 15.957 -30.074 1.00 22.35 314 GLY D CA 1
ATOM 1621 C C . GLY D 1 47 ? 67.015 15.251 -31.430 1.00 23.40 314 GLY D C 1
ATOM 1622 O O . GLY D 1 47 ? 68.071 14.845 -31.903 1.00 24.14 314 GLY D O 1
ATOM 1623 N N . TRP D 1 48 ? 65.827 15.098 -32.025 1.00 23.74 315 TRP D N 1
ATOM 1624 C CA . TRP D 1 48 ? 65.730 14.400 -33.304 1.00 22.14 315 TRP D CA 1
ATOM 1625 C C . TRP D 1 48 ? 66.548 15.092 -34.369 1.00 22.41 315 TRP D C 1
ATOM 1626 O O . TRP D 1 48 ? 67.154 14.427 -35.209 1.00 22.92 315 TRP D O 1
ATOM 1637 N N . LYS D 1 49 ? 66.600 16.413 -34.339 1.00 17.54 316 LYS D N 1
ATOM 1638 C CA . LYS D 1 49 ? 67.392 17.138 -35.316 1.00 22.75 316 LYS D CA 1
ATOM 1639 C C . LYS D 1 49 ? 68.868 16.778 -35.166 1.00 19.10 316 LYS D C 1
ATOM 1640 O O . LYS D 1 49 ? 69.568 16.597 -36.144 1.00 19.90 316 LYS D O 1
ATOM 1646 N N . ASN D 1 50 ? 69.322 16.661 -33.927 1.00 18.48 317 ASN D N 1
ATOM 1647 C CA . ASN D 1 50 ? 70.702 16.305 -33.655 1.00 18.79 317 ASN D CA 1
ATOM 1648 C C . ASN D 1 50 ? 70.999 14.926 -34.235 1.00 15.90 317 ASN D C 1
ATOM 1649 O O . ASN D 1 50 ? 72.077 14.689 -34.747 1.00 19.35 317 ASN D O 1
ATOM 1654 N N . SER D 1 51 ? 70.038 14.022 -34.113 1.00 18.31 318 SER D N 1
ATOM 1655 C CA . SER D 1 51 ? 70.180 12.659 -34.622 1.00 18.10 318 SER D CA 1
ATOM 1656 C C . SER D 1 51 ? 70.271 12.615 -36.145 1.00 21.54 318 SER D C 1
ATOM 1657 O O . SER D 1 51 ? 71.060 11.868 -36.703 1.00 22.94 318 SER D O 1
ATOM 1660 N N . VAL D 1 52 ? 69.456 13.428 -36.801 1.00 22.62 319 VAL D N 1
ATOM 1661 C CA . VAL D 1 52 ? 69.551 13.583 -38.256 1.00 21.29 319 VAL D CA 1
ATOM 1662 C C . VAL D 1 52 ? 70.954 14.032 -38.632 1.00 23.09 319 VAL D C 1
ATOM 1663 O O . VAL D 1 52 ? 71.597 13.441 -39.511 1.00 21.20 319 VAL D O 1
ATOM 1667 N N . ARG D 1 53 ? 71.444 15.114 -37.998 1.00 20.03 320 ARG D N 1
ATOM 1668 C CA . ARG D 1 53 ? 72.771 15.603 -38.347 1.00 23.77 320 ARG D CA 1
ATOM 1669 C C . ARG D 1 53 ? 73.864 14.572 -38.019 1.00 25.36 320 ARG D C 1
ATOM 1670 O O . ARG D 1 53 ? 74.833 14.444 -38.773 1.00 21.13 320 ARG D O 1
ATOM 1678 N N . HIS D 1 54 ? 73.760 13.881 -36.877 1.00 19.04 321 HIS D N 1
ATOM 1679 C CA . HIS D 1 54 ? 74.696 12.794 -36.546 1.00 23.27 321 HIS D CA 1
ATOM 1680 C C . HIS D 1 54 ? 74.793 11.790 -37.674 1.00 25.90 321 HIS D C 1
ATOM 1681 O O . HIS D 1 54 ? 75.883 11.375 -38.074 1.00 22.86 321 HIS D O 1
ATOM 1688 N N . ASN D 1 55 ? 73.644 11.370 -38.174 1.00 22.74 322 ASN D N 1
ATOM 1689 C CA . ASN D 1 55 ? 73.619 10.376 -39.248 1.00 25.46 322 ASN D CA 1
ATOM 1690 C C . ASN D 1 55 ? 74.289 10.912 -40.516 1.00 20.84 322 ASN D C 1
ATOM 1691 O O . ASN D 1 55 ? 75.106 10.218 -41.147 1.00 27.96 322 ASN D O 1
ATOM 1696 N N . LEU D 1 56 ? 73.989 12.163 -40.870 1.00 20.74 323 LEU D N 1
ATOM 1697 C CA . LEU D 1 56 ? 74.612 12.757 -42.048 1.00 23.90 323 LEU D CA 1
ATOM 1698 C C . LEU D 1 56 ? 76.122 12.767 -41.926 1.00 30.42 323 LEU D C 1
ATOM 1699 O O . LEU D 1 56 ? 76.825 12.441 -42.881 1.00 25.69 323 LEU D O 1
ATOM 1704 N N . SER D 1 57 ? 76.651 13.105 -40.744 1.00 22.76 324 SER D N 1
ATOM 1705 C CA . SER D 1 57 ? 78.099 13.205 -40.600 1.00 25.35 324 SER D CA 1
ATOM 1706 C C . SER D 1 57 ? 78.788 11.852 -40.483 1.00 34.47 324 SER D C 1
ATOM 1707 O O . SER D 1 57 ? 80.021 11.781 -40.517 1.00 35.73 324 SER D O 1
ATOM 1710 N N . LEU D 1 58 ? 78.046 10.779 -40.315 1.00 24.83 325 LEU D N 1
ATOM 1711 C CA . LEU D 1 58 ? 78.665 9.512 -39.968 1.00 31.35 325 LEU D CA 1
ATOM 1712 C C . LEU D 1 58 ? 78.548 8.537 -41.119 1.00 44.39 325 LEU D C 1
ATOM 1713 O O . LEU D 1 58 ? 79.555 8.143 -41.722 1.00 48.91 325 LEU D O 1
ATOM 1718 N N . ASN D 1 59 ? 77.301 8.186 -41.417 1.00 53.34 326 ASN D N 1
ATOM 1719 C CA . ASN D 1 59 ? 76.876 7.391 -42.555 1.00 50.48 326 ASN D CA 1
ATOM 1720 C C . ASN D 1 59 ? 77.616 7.777 -43.824 1.00 54.76 326 ASN D C 1
ATOM 1721 O O . ASN D 1 59 ? 77.487 8.905 -44.332 1.00 50.80 326 ASN D O 1
ATOM 1726 N N . LYS D 1 60 ? 78.390 6.831 -44.333 1.00 49.12 327 LYS D N 1
ATOM 1727 C CA . LYS D 1 60 ? 78.851 6.989 -45.684 1.00 48.29 327 LYS D CA 1
ATOM 1728 C C . LYS D 1 60 ? 77.715 6.850 -46.678 1.00 41.67 327 LYS D C 1
ATOM 1729 O O . LYS D 1 60 ? 77.969 6.973 -47.878 1.00 49.31 327 LYS D O 1
ATOM 1731 N N . CYS D 1 61 ? 76.482 6.611 -46.204 1.00 36.16 328 CYS D N 1
ATOM 1732 C CA . CYS D 1 61 ? 75.309 6.752 -47.067 1.00 44.48 328 CYS D CA 1
ATOM 1733 C C . CYS D 1 61 ? 75.182 8.163 -47.619 1.00 37.19 328 CYS D C 1
ATOM 1734 O O . CYS D 1 61 ? 74.609 8.349 -48.704 1.00 41.06 328 CYS D O 1
ATOM 1737 N N . PHE D 1 62 ? 75.681 9.171 -46.904 1.00 31.80 329 PHE D N 1
ATOM 1738 C CA . PHE D 1 62 ? 75.420 10.563 -47.283 1.00 26.86 329 PHE D CA 1
ATOM 1739 C C . PHE D 1 62 ? 76.720 11.343 -47.399 1.00 35.00 329 PHE D C 1
ATOM 1740 O O . PHE D 1 62 ? 77.645 11.143 -46.610 1.00 35.69 329 PHE D O 1
ATOM 1748 N N . GLU D 1 63 ? 76.795 12.229 -48.399 1.00 32.43 330 GLU D N 1
ATOM 1749 C CA . GLU D 1 63 ? 78.017 12.958 -48.702 1.00 35.07 330 GLU D CA 1
ATOM 1750 C C . GLU D 1 63 ? 77.781 14.443 -48.551 1.00 32.07 330 GLU D C 1
ATOM 1751 O O . GLU D 1 63 ? 76.750 14.960 -48.983 1.00 34.01 330 GLU D O 1
ATOM 1757 N N . LYS D 1 64 ? 78.761 15.117 -47.970 1.00 33.89 331 LYS D N 1
ATOM 1758 C CA . LYS D 1 64 ? 78.697 16.553 -47.748 1.00 40.43 331 LYS D CA 1
ATOM 1759 C C . LYS D 1 64 ? 79.147 17.249 -49.027 1.00 51.78 331 LYS D C 1
ATOM 1760 O O . LYS D 1 64 ? 79.780 16.641 -49.898 1.00 58.90 331 LYS D O 1
ATOM 1766 N N . VAL D 1 65 ? 78.727 18.502 -49.193 1.00 53.40 332 VAL D N 1
ATOM 1767 C CA . VAL D 1 65 ? 78.922 19.204 -50.463 1.00 60.10 332 VAL D CA 1
ATOM 1768 C C . VAL D 1 65 ? 79.276 20.659 -50.184 1.00 72.05 332 VAL D C 1
ATOM 1769 O O . VAL D 1 65 ? 78.517 21.374 -49.514 1.00 69.78 332 VAL D O 1
ATOM 1773 N N . GLU D 1 66 ? 80.415 21.100 -50.710 1.00 82.27 333 GLU D N 1
ATOM 1774 C CA . GLU D 1 66 ? 80.801 22.503 -50.647 1.00 81.90 333 GLU D CA 1
ATOM 1775 C C . GLU D 1 66 ? 81.374 22.980 -51.986 1.00 81.20 333 GLU D C 1
ATOM 1776 O O . GLU D 1 66 ? 80.812 22.715 -53.055 1.00 74.00 333 GLU D O 1
ATOM 1782 N N . LYS D 1 75 ? 73.658 29.262 -45.384 1.00 61.66 342 LYS D N 1
ATOM 1783 C CA . LYS D 1 75 ? 75.057 29.042 -45.019 1.00 66.08 342 LYS D CA 1
ATOM 1784 C C . LYS D 1 75 ? 75.404 27.556 -44.809 1.00 72.90 342 LYS D C 1
ATOM 1785 O O . LYS D 1 75 ? 76.560 27.157 -44.993 1.00 77.94 342 LYS D O 1
ATOM 1791 N N . GLY D 1 76 ? 74.424 26.739 -44.416 1.00 56.66 343 GLY D N 1
ATOM 1792 C CA . GLY D 1 76 ? 74.683 25.317 -44.241 1.00 50.89 343 GLY D CA 1
ATOM 1793 C C . GLY D 1 76 ? 75.049 24.625 -45.546 1.00 44.62 343 GLY D C 1
ATOM 1794 O O . GLY D 1 76 ? 74.613 25.015 -46.627 1.00 48.50 343 GLY D O 1
ATOM 1795 N N . CYS D 1 77 ? 75.851 23.558 -45.437 1.00 41.02 344 CYS D N 1
ATOM 1796 C CA . CYS D 1 77 ? 76.250 22.776 -46.600 1.00 39.99 344 CYS D CA 1
ATOM 1797 C C . CYS D 1 77 ? 75.054 22.041 -47.196 1.00 34.74 344 CYS D C 1
ATOM 1798 O O . CYS D 1 77 ? 74.034 21.812 -46.539 1.00 35.61 344 CYS D O 1
ATOM 1801 N N . LEU D 1 78 ? 75.202 21.624 -48.449 1.00 37.22 345 LEU D N 1
ATOM 1802 C CA . LEU D 1 78 ? 74.245 20.688 -49.021 1.00 33.24 345 LEU D CA 1
ATOM 1803 C C . LEU D 1 78 ? 74.682 19.261 -48.726 1.00 31.99 345 LEU D C 1
ATOM 1804 O O . LEU D 1 78 ? 75.873 18.967 -48.589 1.00 41.96 345 LEU D O 1
ATOM 1809 N N . TRP D 1 79 ? 73.711 18.369 -48.641 1.00 29.51 346 TRP D N 1
ATOM 1810 C CA . TRP D 1 79 ? 73.967 16.962 -48.401 1.00 29.52 346 TRP D CA 1
ATOM 1811 C C . TRP D 1 79 ? 73.387 16.133 -49.525 1.00 27.59 346 TRP D C 1
ATOM 1812 O O . TRP D 1 79 ? 72.271 16.397 -49.996 1.00 29.78 346 TRP D O 1
ATOM 1823 N N . ALA D 1 80 ? 74.092 15.073 -49.902 1.00 28.92 347 ALA D N 1
ATOM 1824 C CA . ALA D 1 80 ? 73.685 14.317 -51.074 1.00 31.35 347 ALA D CA 1
ATOM 1825 C C . ALA D 1 80 ? 73.813 12.837 -50.780 1.00 31.98 347 ALA D C 1
ATOM 1826 O O . ALA D 1 80 ? 74.480 12.430 -49.822 1.00 30.94 347 ALA D O 1
ATOM 1828 N N . LEU D 1 81 ? 73.172 12.042 -51.629 1.00 27.47 348 LEU D N 1
ATOM 1829 C CA . LEU D 1 81 ? 73.298 10.595 -51.582 1.00 26.46 348 LEU D CA 1
ATOM 1830 C C . LEU D 1 81 ? 74.658 10.163 -52.096 1.00 36.82 348 LEU D C 1
ATOM 1831 O O . LEU D 1 81 ? 75.154 10.662 -53.118 1.00 32.31 348 LEU D O 1
ATOM 1836 N N . ASN D 1 82 ? 75.260 9.227 -51.376 1.00 38.13 349 ASN D N 1
ATOM 1837 C CA . ASN D 1 82 ? 76.409 8.506 -51.895 1.00 39.45 349 ASN D CA 1
ATOM 1838 C C . ASN D 1 82 ? 75.921 7.501 -52.937 1.00 39.77 349 ASN D C 1
ATOM 1839 O O . ASN D 1 82 ? 75.182 6.566 -52.585 1.00 34.36 349 ASN D O 1
ATOM 1844 N N . PRO D 1 83 ? 76.286 7.664 -54.217 1.00 37.40 350 PRO D N 1
ATOM 1845 C CA . PRO D 1 83 ? 75.713 6.812 -55.277 1.00 37.37 350 PRO D CA 1
ATOM 1846 C C . PRO D 1 83 ? 75.921 5.332 -55.049 1.00 45.45 350 PRO D C 1
ATOM 1847 O O . PRO D 1 83 ? 75.027 4.541 -55.381 1.00 38.52 350 PRO D O 1
ATOM 1851 N N . ALA D 1 84 ? 77.057 4.931 -54.462 1.00 42.22 351 ALA D N 1
ATOM 1852 C CA . ALA D 1 84 ? 77.345 3.503 -54.320 1.00 45.96 351 ALA D CA 1
ATOM 1853 C C . ALA D 1 84 ? 76.457 2.816 -53.293 1.00 43.00 351 ALA D C 1
ATOM 1854 O O . ALA D 1 84 ? 76.382 1.580 -53.296 1.00 45.94 351 ALA D O 1
ATOM 1856 N N . LYS D 1 85 ? 75.775 3.576 -52.427 1.00 41.57 352 LYS D N 1
ATOM 1857 C CA . LYS D 1 85 ? 74.928 3.013 -51.379 1.00 42.12 352 LYS D CA 1
ATOM 1858 C C . LYS D 1 85 ? 73.431 3.112 -51.662 1.00 49.56 352 LYS D C 1
ATOM 1859 O O . LYS D 1 85 ? 72.626 2.722 -50.803 1.00 42.71 352 LYS D O 1
ATOM 1865 N N . ILE D 1 86 ? 73.024 3.622 -52.829 1.00 48.64 353 ILE D N 1
ATOM 1866 C CA . ILE D 1 86 ? 71.592 3.801 -53.074 1.00 47.04 353 ILE D CA 1
ATOM 1867 C C . ILE D 1 86 ? 70.877 2.456 -53.061 1.00 45.06 353 ILE D C 1
ATOM 1868 O O . ILE D 1 86 ? 69.775 2.323 -52.511 1.00 44.69 353 ILE D O 1
ATOM 1873 N N . ASP D 1 87 ? 71.533 1.419 -53.572 1.00 48.30 354 ASP D N 1
ATOM 1874 C CA . ASP D 1 87 ? 70.887 0.116 -53.655 1.00 50.15 354 ASP D CA 1
ATOM 1875 C C . ASP D 1 87 ? 70.624 -0.475 -52.276 1.00 56.06 354 ASP D C 1
ATOM 1876 O O . ASP D 1 87 ? 69.556 -1.055 -52.037 1.00 50.94 354 ASP D O 1
ATOM 1881 N N . LYS D 1 88 ? 71.596 -0.370 -51.364 1.00 46.52 355 LYS D N 1
ATOM 1882 C CA . LYS D 1 88 ? 71.365 -0.831 -50.001 1.00 48.60 355 LYS D CA 1
ATOM 1883 C C . LYS D 1 88 ? 70.215 -0.066 -49.354 1.00 52.94 355 LYS D C 1
ATOM 1884 O O . LYS D 1 88 ? 69.335 -0.668 -48.721 1.00 53.57 355 LYS D O 1
ATOM 1890 N N . MET D 1 89 ? 70.190 1.261 -49.516 1.00 44.00 356 MET D N 1
ATOM 1891 C CA . MET D 1 89 ? 69.122 2.036 -48.893 1.00 39.05 356 MET D CA 1
ATOM 1892 C C . MET D 1 89 ? 67.769 1.665 -49.485 1.00 38.86 356 MET D C 1
ATOM 1893 O O . MET D 1 89 ? 66.762 1.596 -48.771 1.00 38.27 356 MET D O 1
ATOM 1898 N N . GLN D 1 90 ? 67.737 1.394 -50.788 1.00 44.27 357 GLN D 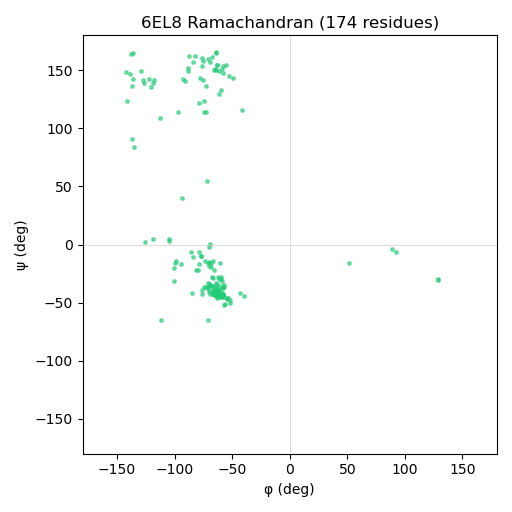N 1
ATOM 1899 C CA . GLN D 1 90 ? 66.484 1.032 -51.444 1.00 52.48 357 GLN D CA 1
ATOM 1900 C C . GLN D 1 90 ? 65.941 -0.295 -50.920 1.00 58.09 357 GLN D C 1
ATOM 1901 O O . GLN D 1 90 ? 64.728 -0.439 -50.724 1.00 50.13 357 GLN D O 1
ATOM 1907 N N . GLU D 1 91 ? 66.815 -1.269 -50.723 1.00 61.92 358 GLU D N 1
ATOM 1908 C CA . GLU D 1 91 ? 66.385 -2.552 -50.198 1.00 61.04 358 GLU D CA 1
ATOM 1909 C C . GLU D 1 91 ? 65.891 -2.406 -48.762 1.00 64.91 358 GLU D C 1
ATOM 1910 O O . GLU D 1 91 ? 64.918 -3.030 -48.359 1.00 59.03 358 GLU D O 1
ATOM 1916 N N . GLU D 1 92 ? 66.580 -1.569 -47.997 1.00 57.64 359 GLU D N 1
ATOM 1917 C CA . GLU D 1 92 ? 66.242 -1.337 -46.602 1.00 61.89 359 GLU D CA 1
ATOM 1918 C C . GLU D 1 92 ? 64.857 -0.751 -46.471 1.00 65.47 359 GLU D C 1
ATOM 1919 O O . GLU D 1 92 ? 64.080 -1.140 -45.605 1.00 68.26 359 GLU D O 1
ATOM 1925 N N . LEU D 1 93 ? 64.554 0.200 -47.339 1.00 55.07 360 LEU D N 1
ATOM 1926 C CA . LEU D 1 93 ? 63.264 0.846 -47.328 1.00 55.94 360 LEU D CA 1
ATOM 1927 C C . LEU D 1 93 ? 62.139 -0.125 -47.656 1.00 70.44 360 LEU D C 1
ATOM 1928 O O . LEU D 1 93 ? 61.086 -0.098 -47.029 1.00 72.55 360 LEU D O 1
ATOM 1933 N N . GLN D 1 94 ? 62.372 -0.992 -48.634 1.00 61.27 361 GLN D N 1
ATOM 1934 C CA . GLN D 1 94 ? 61.342 -1.928 -49.085 1.00 77.29 361 GLN D CA 1
ATOM 1935 C C . GLN D 1 94 ? 61.006 -2.997 -48.050 1.00 78.74 361 GLN D C 1
ATOM 1936 O O . GLN D 1 94 ? 59.961 -3.646 -48.173 1.00 79.07 361 GLN D O 1
ATOM 1942 N N . LYS D 1 95 ? 61.857 -3.191 -47.039 1.00 76.77 362 LYS D N 1
ATOM 1943 C CA . LYS D 1 95 ? 61.560 -4.158 -45.987 1.00 80.26 362 LYS D CA 1
ATOM 1944 C C . LYS D 1 95 ? 60.429 -3.665 -45.090 1.00 80.70 362 LYS D C 1
ATOM 1945 O O . LYS D 1 95 ? 59.345 -4.261 -45.043 1.00 85.57 362 LYS D O 1
ATOM 1951 N N . TRP D 1 96 ? 60.661 -2.575 -44.363 1.00 78.98 363 TRP D N 1
ATOM 1952 C CA . TRP D 1 96 ? 59.642 -2.059 -43.449 1.00 80.36 363 TRP D CA 1
ATOM 1953 C C . TRP D 1 96 ? 58.765 -0.995 -44.086 1.00 74.37 363 TRP D C 1
ATOM 1954 O O . TRP D 1 96 ? 58.420 -0.005 -43.435 1.00 82.40 363 TRP D O 1
ATOM 1965 N N . LYS D 1 97 ? 58.377 -1.170 -45.346 1.00 78.87 364 LYS D N 1
ATOM 1966 C CA . LYS D 1 97 ? 57.390 -0.286 -45.962 1.00 82.28 364 LYS D CA 1
ATOM 1967 C C . LYS D 1 97 ? 55.979 -0.755 -45.609 1.00 85.27 364 LYS D C 1
ATOM 1968 O O . LYS D 1 97 ? 55.671 -1.018 -44.443 1.00 84.21 364 LYS D O 1
#

CATH classification: 1.10.10.10

GO terms:
  GO:0005634 nucleus (C, TAS)
  GO:0009887 animal organ morphogenesis (P, TAS)
  GO:0006357 regulation of transcription by RNA polymerase II (P, TAS)
  GO:0006952 defense response (P, TAS)
  GO:0008544 epidermis development (P, TAS)
  GO:0005515 protein binding (F, IPI)
  GO:0030858 positive regulation of epithelial cell differentiation (P, IDA)

InterPro domains:
  IPR001766 Fork head domain [PF00250] (271-356)
  IPR001766 Fork head domain [PR00053] (271-284)
  IPR001766 Fork head domain [PR00053] (292-309)
  IPR001766 Fork head domain [PR00053] (315-332)
  IPR001766 Fork head domain [PS50039] (271-367)
  IPR001766 Fork head domain [SM00339] (269-361)
  IPR030456 Fork head domain conserved site 2 [PS00658] (315-321)
  IPR036388 Winged helix-like DNA-binding domain superfamily [G3DSA:1.10.10.10] (269-366)
  IPR036390 Winged helix DNA-binding domain superfamily [SSF46785] (270-365)
  IPR047401 Forkhead box protein N1, forkhead domain [cd20056] (270-366)
  IPR049624 Forkhead box protein N1/4 [PTHR46721] (34-647)

Radius of gyration: 19.8 Å; Cα contacts (8 Å, |Δi|>4): 204; chains: 2; bounding box: 31×37×59 Å